Protein AF-A0A2G2UW87-F1 (afdb_monomer_lite)

Sequence (272 aa):
MMEMMPRGDLKEVPIAYVKVIAENTLITAKWLMSELCIVVFICGSPMQRLGAYMLEGLVARLTSSGRSIYNSLRCKEPTSVELFSYMPLLYEICPYFKFGYLSANGAITDAMKNENSIHIIDFQVAQCSQWITLIHALAARPGGPHESASRRLMISHQLTPEEGGLKLDGLLRMVKSLSPKIVTLVKQESNTNTVQFFPSFLETLNYYLSVFESIDVALPRNHKERINVEQHCLAREIVDILACEGAERVEHHKLLERWSHDFLWPVLNPIC

pLDDT: mean 76.66, std 14.37, range [32.66, 95.94]

Radius of gyration: 21.78 Å; chains: 1; bounding box: 64×38×56 Å

InterPro domains:
  IPR005202 Transcription factor GRAS [PF03514] (16-146)
  IPR005202 Transcription factor GRAS [PF03514] (157-263)
  IPR005202 Transcription factor GRAS [PS50985] (1-272)
  IPR005202 Transcription factor GRAS [PTHR31636] (22-146)

Secondary structure (DSSP, 8-state):
------S--TTHHHHHHHHHHHTT-HHHHHHHHHHHHHH--TTS-HHHHHHHHHHHHHHHHHTT-HHHHHHH----PPPHHHHHHHHHHHHHH-HHHHHHHHHHHHHHHHHTTT-SEEEEEETTTT-THHHHHHHHHHHTSTTTTTS-TT-EEEEEE-PPPPS-TTTHHHHHHHHHHT--S-------------SSHHHHHHHHHHHHHHHHHHHHHHS-TT-HHHHHHIIIIIIHHHHHHHH--GGG-------HHHHIIIIITTT-----

Foldseek 3Di:
DPPDDPPDDLVVLVLVLVVCVLVVPVVVNVVSLVVLVVQADLLDALSSNLSVLLSLLQVLQSVVNLPVSLVVLCPVQDDLVLLQVQVLVLLVQFVLNVVLLVVLLVVVCVLCLPPQEEEAEAQDPSYCNSVVVSVVSNQPHPCHPVNRPRRHYHYHYDHQDADDVVRLQVVLVVVLVVVDSDDRDDADAFDLQDPRQSVNLVRLSVSSSSRSNSNVVRDHSPDPSSSVSCSNPPSSLSSLSRNDDDPRRRDDGDHPVCCCVVRPVVRHDDDD

Structure (mmCIF, N/CA/C/O backbone):
data_AF-A0A2G2UW87-F1
#
_entry.id   AF-A0A2G2UW87-F1
#
loop_
_atom_site.group_PDB
_atom_site.id
_atom_site.type_symbol
_atom_site.label_atom_id
_atom_site.label_alt_id
_atom_site.label_comp_id
_atom_site.label_asym_id
_atom_site.label_entity_id
_atom_site.label_seq_id
_atom_site.pdbx_PDB_ins_code
_atom_site.Cartn_x
_atom_site.Cartn_y
_atom_site.Cartn_z
_atom_site.occupancy
_atom_site.B_iso_or_equiv
_atom_site.auth_seq_id
_atom_site.auth_comp_id
_atom_site.auth_asym_id
_atom_site.auth_atom_id
_atom_site.pdbx_PDB_model_num
ATOM 1 N N . MET A 1 1 ? 34.815 -3.691 -28.210 1.00 32.78 1 MET A N 1
ATOM 2 C CA . MET A 1 1 ? 33.915 -4.848 -28.366 1.00 32.78 1 MET A CA 1
ATOM 3 C C . MET A 1 1 ? 32.961 -4.775 -27.193 1.00 32.78 1 MET A C 1
ATOM 5 O O . MET A 1 1 ? 33.404 -4.943 -26.070 1.00 32.78 1 MET A O 1
ATOM 9 N N . MET A 1 2 ? 31.736 -4.314 -27.430 1.00 32.66 2 MET A N 1
ATOM 10 C CA . MET A 1 2 ? 30.726 -4.176 -26.382 1.00 32.66 2 MET A CA 1
ATOM 11 C C . MET A 1 2 ? 30.283 -5.600 -26.044 1.00 32.66 2 MET A C 1
ATOM 13 O O . MET A 1 2 ? 29.789 -6.287 -26.939 1.00 32.66 2 MET A O 1
ATOM 17 N N . GLU A 1 3 ? 30.568 -6.087 -24.835 1.00 37.31 3 GLU A N 1
ATOM 18 C CA . GLU A 1 3 ? 30.043 -7.377 -24.384 1.00 37.31 3 GLU A CA 1
ATOM 19 C C . GLU A 1 3 ? 28.522 -7.317 -24.512 1.00 37.31 3 GLU A C 1
ATOM 21 O O . GLU A 1 3 ? 27.854 -6.530 -23.839 1.00 37.31 3 GLU A O 1
ATOM 26 N N . MET A 1 4 ? 27.976 -8.093 -25.449 1.00 42.16 4 MET A N 1
ATOM 27 C CA . MET A 1 4 ? 26.541 -8.296 -25.523 1.00 42.16 4 MET A CA 1
ATOM 28 C C . MET A 1 4 ? 26.149 -9.002 -24.233 1.00 42.16 4 MET A C 1
ATOM 30 O O . MET A 1 4 ? 26.562 -10.142 -24.012 1.00 42.16 4 MET A O 1
ATOM 34 N N . MET A 1 5 ? 25.387 -8.319 -23.376 1.00 49.59 5 MET A N 1
ATOM 35 C CA . MET A 1 5 ? 24.794 -8.976 -22.220 1.00 49.59 5 MET A CA 1
ATOM 36 C C . MET A 1 5 ? 24.013 -10.202 -22.712 1.00 49.59 5 MET A C 1
ATOM 38 O O . MET A 1 5 ? 23.327 -10.113 -23.740 1.00 49.59 5 MET A O 1
ATOM 42 N N . PRO A 1 6 ? 24.136 -11.353 -22.032 1.00 47.44 6 PRO A N 1
ATOM 43 C CA . PRO A 1 6 ? 23.361 -12.531 -22.382 1.00 47.44 6 PRO A CA 1
ATOM 44 C C . PRO A 1 6 ? 21.874 -12.167 -22.386 1.00 47.44 6 PRO A C 1
ATOM 46 O O . PRO A 1 6 ? 21.454 -11.270 -21.656 1.00 47.44 6 PRO A O 1
ATOM 49 N N . ARG A 1 7 ? 21.072 -12.851 -23.214 1.00 52.41 7 ARG A N 1
ATOM 50 C CA . ARG A 1 7 ? 19.602 -12.808 -23.126 1.00 52.41 7 ARG A CA 1
ATOM 51 C C . ARG A 1 7 ? 19.213 -13.352 -21.745 1.00 52.41 7 ARG A C 1
ATOM 53 O O . ARG A 1 7 ? 19.023 -14.554 -21.589 1.00 52.41 7 ARG A O 1
ATOM 60 N N . GLY A 1 8 ? 19.275 -12.480 -20.747 1.00 58.28 8 GLY A N 1
ATOM 61 C CA . GLY A 1 8 ? 19.297 -12.812 -19.331 1.00 58.28 8 GLY A CA 1
ATOM 62 C C . GLY A 1 8 ? 17.909 -12.813 -18.716 1.00 58.28 8 GLY A C 1
ATOM 63 O O . GLY A 1 8 ? 16.922 -12.435 -19.350 1.00 58.28 8 GLY A O 1
ATOM 64 N N . ASP A 1 9 ? 17.859 -13.255 -17.463 1.00 67.31 9 ASP A N 1
ATOM 65 C CA . ASP A 1 9 ? 16.683 -13.163 -16.606 1.00 67.31 9 ASP A CA 1
ATOM 66 C C . ASP A 1 9 ? 16.122 -11.729 -16.646 1.00 67.31 9 ASP A C 1
ATOM 68 O O . ASP A 1 9 ? 16.863 -10.747 -16.552 1.00 67.31 9 ASP A O 1
ATOM 72 N N . LEU A 1 10 ? 14.799 -11.595 -16.767 1.00 71.50 10 LEU A N 1
ATOM 73 C CA . LEU A 1 10 ? 14.121 -10.301 -16.751 1.00 71.50 10 LEU A CA 1
ATOM 74 C C . LEU A 1 10 ? 14.358 -9.537 -15.438 1.00 71.50 10 LEU A C 1
ATOM 76 O O . LEU A 1 10 ? 14.127 -8.340 -15.401 1.00 71.50 10 LEU A O 1
ATOM 80 N N . LYS A 1 11 ? 14.844 -10.184 -14.372 1.00 74.50 11 LYS A N 1
ATOM 81 C CA . LYS A 1 11 ? 15.357 -9.502 -13.173 1.00 74.50 11 LYS A CA 1
ATOM 82 C C . LYS A 1 11 ? 16.667 -8.754 -13.422 1.00 74.50 11 LYS A C 1
ATOM 84 O O . LYS A 1 11 ? 16.866 -7.671 -12.879 1.00 74.50 11 LYS A O 1
ATOM 89 N N . GLU A 1 12 ? 17.557 -9.300 -14.242 1.00 76.88 12 GLU A N 1
ATOM 90 C CA . GLU A 1 12 ? 18.877 -8.721 -14.506 1.00 76.88 12 GLU A CA 1
ATOM 91 C C . GLU A 1 12 ? 18.808 -7.554 -15.495 1.00 76.88 12 GLU A C 1
ATOM 93 O O . GLU A 1 12 ? 19.563 -6.590 -15.359 1.00 76.88 12 GLU A O 1
ATOM 98 N N . VAL A 1 13 ? 17.869 -7.596 -16.448 1.00 73.81 13 VAL A N 1
ATOM 99 C CA . VAL A 1 13 ? 17.739 -6.575 -17.503 1.00 73.81 13 VAL A CA 1
ATOM 100 C C . VAL A 1 13 ? 17.437 -5.168 -16.940 1.00 73.81 13 VAL A C 1
ATOM 102 O O . VAL A 1 13 ? 18.183 -4.239 -17.263 1.00 73.81 13 VAL A O 1
ATOM 105 N N . PRO A 1 14 ? 16.438 -4.955 -16.056 1.00 77.56 14 PRO A N 1
ATOM 106 C CA . PRO A 1 14 ? 16.197 -3.661 -15.420 1.00 77.56 14 PRO A CA 1
ATOM 107 C C . PRO A 1 14 ? 17.373 -3.196 -14.552 1.00 77.56 14 PRO A C 1
ATOM 109 O O . PRO A 1 14 ? 17.702 -2.013 -14.554 1.00 77.56 14 PRO A O 1
ATOM 112 N N . ILE A 1 15 ? 18.055 -4.111 -13.850 1.00 82.81 15 ILE A N 1
ATOM 113 C CA . ILE A 1 15 ? 19.214 -3.779 -13.002 1.00 82.81 15 ILE A CA 1
ATOM 114 C C . ILE A 1 15 ? 20.379 -3.271 -13.855 1.00 82.81 15 ILE A C 1
ATOM 116 O O . ILE A 1 15 ? 20.968 -2.232 -13.550 1.00 82.81 15 ILE A O 1
ATOM 120 N N . ALA A 1 16 ? 20.708 -3.994 -14.925 1.00 78.94 16 ALA A N 1
ATOM 121 C CA . ALA A 1 16 ? 21.736 -3.608 -15.883 1.00 78.94 16 ALA A CA 1
ATOM 122 C C . ALA A 1 16 ? 21.456 -2.224 -16.473 1.00 78.94 16 ALA A C 1
ATOM 124 O O . ALA A 1 16 ? 22.330 -1.360 -16.511 1.00 78.94 16 ALA A O 1
ATOM 125 N N . TYR A 1 17 ? 20.210 -1.996 -16.871 1.00 79.38 17 TYR A N 1
ATOM 126 C CA . TYR A 1 17 ? 19.781 -0.739 -17.457 1.00 79.38 17 TYR A CA 1
ATOM 127 C C . TYR A 1 17 ? 19.932 0.456 -16.509 1.00 79.38 17 TYR A C 1
ATOM 129 O O . TYR A 1 17 ? 20.412 1.518 -16.905 1.00 79.38 17 TYR A O 1
ATOM 137 N N . VAL A 1 18 ? 19.611 0.285 -15.231 1.00 78.00 18 VAL A N 1
ATOM 138 C CA . VAL A 1 18 ? 19.711 1.368 -14.242 1.00 78.00 18 VAL A CA 1
ATOM 139 C C . VAL A 1 18 ? 21.156 1.691 -13.898 1.00 78.00 18 VAL A C 1
ATOM 141 O O . VAL A 1 18 ? 21.464 2.864 -13.698 1.00 78.00 18 VAL A O 1
ATOM 144 N N . LYS A 1 19 ? 22.061 0.702 -13.898 1.00 81.62 19 LYS A N 1
ATOM 145 C CA . LYS A 1 19 ? 23.506 0.973 -13.794 1.00 81.62 19 LYS A CA 1
ATOM 146 C C . LYS A 1 19 ? 23.970 1.889 -14.926 1.00 81.62 19 LYS A C 1
ATOM 148 O O . LYS A 1 19 ? 24.613 2.899 -14.671 1.00 81.62 19 LYS A O 1
ATOM 153 N N . VAL A 1 20 ? 23.539 1.604 -16.154 1.00 80.69 20 VAL A N 1
ATOM 154 C CA . VAL A 1 20 ? 23.865 2.411 -17.340 1.00 80.69 20 VAL A CA 1
ATOM 155 C C . VAL A 1 20 ? 23.304 3.838 -17.244 1.00 80.69 20 VAL A C 1
ATOM 157 O O . VAL A 1 20 ? 23.988 4.789 -17.629 1.00 80.69 20 VAL A O 1
ATOM 160 N N . ILE A 1 21 ? 22.085 4.010 -16.713 1.00 77.69 21 ILE A N 1
ATOM 161 C CA . ILE A 1 21 ? 21.511 5.341 -16.438 1.00 77.69 21 ILE A CA 1
ATOM 162 C C . ILE A 1 21 ? 22.325 6.073 -15.367 1.00 77.69 21 ILE A C 1
ATOM 164 O O . ILE A 1 21 ? 22.639 7.248 -15.545 1.00 77.69 21 ILE A O 1
ATOM 168 N N . ALA A 1 22 ? 22.687 5.395 -14.276 1.00 77.75 22 ALA A N 1
ATOM 169 C CA . ALA A 1 22 ? 23.488 5.977 -13.200 1.00 77.75 22 ALA A CA 1
ATOM 170 C C . ALA A 1 22 ? 24.889 6.405 -13.681 1.00 77.75 22 ALA A C 1
ATOM 172 O O . ALA A 1 22 ? 25.441 7.382 -13.184 1.00 77.75 22 ALA A O 1
ATOM 173 N N . GLU A 1 23 ? 25.431 5.713 -14.683 1.00 77.62 23 GLU A N 1
ATOM 174 C CA . GLU A 1 23 ? 26.699 6.024 -15.352 1.00 77.62 23 GLU A CA 1
ATOM 175 C C . GLU A 1 23 ? 26.548 7.024 -16.521 1.00 77.62 23 GLU A C 1
ATOM 177 O O . GLU A 1 23 ? 27.521 7.336 -17.204 1.00 77.62 23 GLU A O 1
ATOM 182 N N . ASN A 1 24 ? 25.338 7.545 -16.765 1.00 69.81 24 ASN A N 1
ATOM 183 C CA . ASN A 1 24 ? 25.008 8.538 -17.795 1.00 69.81 24 ASN A CA 1
ATOM 184 C C . ASN A 1 24 ? 25.377 8.137 -19.243 1.00 69.81 24 ASN A C 1
ATOM 186 O O . ASN A 1 24 ? 25.728 8.976 -20.078 1.00 69.81 24 ASN A O 1
ATOM 190 N N . THR A 1 25 ? 25.283 6.846 -19.580 1.00 78.19 25 THR A N 1
ATOM 191 C CA . THR A 1 25 ? 25.608 6.353 -20.931 1.00 78.19 25 THR A CA 1
ATOM 192 C C . THR A 1 25 ? 24.353 6.232 -21.807 1.00 78.19 25 THR A C 1
ATOM 194 O O . THR A 1 25 ? 23.719 5.181 -21.900 1.00 78.19 25 THR A O 1
ATOM 197 N N . LEU A 1 26 ? 23.997 7.317 -22.505 1.00 76.00 26 LEU A N 1
ATOM 198 C CA . LEU A 1 26 ? 22.737 7.434 -23.264 1.00 76.00 26 LEU A CA 1
ATOM 199 C C . LEU A 1 26 ? 22.545 6.400 -24.389 1.00 76.00 26 LEU A C 1
ATOM 201 O O . LEU A 1 26 ? 21.419 5.984 -24.652 1.00 76.00 26 LEU A O 1
ATOM 205 N N . ILE A 1 27 ? 23.614 6.004 -25.085 1.00 78.31 27 ILE A N 1
ATOM 206 C CA . ILE A 1 27 ? 23.524 5.088 -26.239 1.00 78.31 27 ILE A CA 1
ATOM 207 C C . ILE A 1 27 ? 23.140 3.682 -25.772 1.00 78.31 27 ILE A C 1
ATOM 209 O O . ILE A 1 27 ? 22.173 3.102 -26.268 1.00 78.31 27 ILE A O 1
ATOM 213 N N . THR A 1 28 ? 23.861 3.163 -24.779 1.00 77.88 28 THR A N 1
ATOM 214 C CA . THR A 1 28 ? 23.592 1.851 -24.181 1.00 77.88 28 THR A CA 1
ATOM 215 C C . THR A 1 28 ? 22.222 1.823 -23.511 1.00 77.88 28 THR A C 1
ATOM 217 O O . THR A 1 28 ? 21.504 0.834 -23.642 1.00 77.88 28 THR A O 1
ATOM 220 N N . ALA A 1 29 ? 21.817 2.925 -22.868 1.00 78.94 29 ALA A N 1
ATOM 221 C CA . ALA A 1 29 ? 20.485 3.051 -22.292 1.00 78.94 29 ALA A CA 1
ATOM 222 C C . ALA A 1 29 ? 19.394 2.917 -23.373 1.00 78.94 29 ALA A C 1
ATOM 224 O O . ALA A 1 29 ? 18.519 2.062 -23.268 1.00 78.94 29 ALA A O 1
ATOM 225 N N . LYS A 1 30 ? 19.475 3.683 -24.467 1.00 80.25 30 LYS A N 1
ATOM 226 C CA . LYS A 1 30 ? 18.491 3.607 -25.565 1.00 80.25 30 LYS A CA 1
ATOM 227 C C . LYS A 1 30 ? 18.393 2.217 -26.200 1.00 80.25 30 LYS A C 1
ATOM 229 O O . LYS A 1 30 ? 17.300 1.788 -26.572 1.00 80.25 30 LYS A O 1
ATOM 234 N N . TRP A 1 31 ? 19.516 1.512 -26.326 1.00 82.06 31 TRP A N 1
ATOM 235 C CA . TRP A 1 31 ? 19.512 0.135 -26.820 1.00 82.06 31 TRP A CA 1
ATOM 236 C C . TRP A 1 31 ? 18.787 -0.808 -25.847 1.00 82.06 31 TRP A C 1
ATOM 238 O O . TRP A 1 31 ? 17.835 -1.472 -26.250 1.00 82.06 31 TRP A O 1
ATOM 248 N N . LEU A 1 32 ? 19.150 -0.791 -24.560 1.00 78.62 32 LEU A N 1
ATOM 249 C CA . LEU A 1 32 ? 18.496 -1.607 -23.528 1.00 78.62 32 LEU A CA 1
ATOM 250 C C . LEU A 1 32 ? 16.993 -1.314 -23.400 1.00 78.62 32 LEU A C 1
ATOM 252 O O . LEU A 1 32 ? 16.219 -2.234 -23.156 1.00 78.62 32 LEU A O 1
ATOM 256 N N . MET A 1 33 ? 16.556 -0.069 -23.619 1.00 79.81 33 MET A N 1
ATOM 257 C CA . MET A 1 33 ? 15.126 0.263 -23.695 1.00 79.81 33 MET A CA 1
ATOM 258 C C . MET A 1 33 ? 14.419 -0.489 -24.817 1.00 79.81 33 MET A C 1
ATOM 260 O O . MET A 1 33 ? 13.319 -0.993 -24.615 1.00 79.81 33 MET A O 1
ATOM 264 N N . SER A 1 34 ? 15.041 -0.563 -25.993 1.00 81.75 34 SER A N 1
ATOM 265 C CA . SER A 1 34 ? 14.457 -1.247 -27.151 1.00 81.75 34 SER A CA 1
ATOM 266 C C . SER A 1 34 ? 14.287 -2.742 -26.873 1.00 81.75 34 SER A C 1
ATOM 268 O O . SER A 1 34 ? 13.267 -3.320 -27.242 1.00 81.75 34 SER A O 1
ATOM 270 N N . GLU A 1 35 ? 15.235 -3.338 -26.146 1.00 82.62 35 GLU A N 1
ATOM 271 C CA . GLU A 1 35 ? 15.145 -4.724 -25.679 1.00 82.62 35 GLU A CA 1
ATOM 272 C C . GLU A 1 35 ? 14.094 -4.899 -24.569 1.00 82.62 35 GLU A C 1
ATOM 274 O O . GLU A 1 35 ? 13.342 -5.870 -24.578 1.00 82.62 35 GLU A O 1
ATOM 279 N N . LEU A 1 36 ? 13.981 -3.962 -23.621 1.00 81.50 36 LEU A N 1
ATOM 280 C CA . LEU A 1 36 ? 12.991 -4.066 -22.545 1.00 81.50 36 LEU A CA 1
ATOM 281 C C . LEU A 1 36 ? 11.556 -3.919 -23.083 1.00 81.50 36 LEU A C 1
ATOM 283 O O . LEU A 1 36 ? 10.675 -4.682 -22.688 1.00 81.50 36 LEU A O 1
ATOM 287 N N . CYS A 1 37 ? 11.333 -3.014 -24.044 1.00 82.69 37 CYS A N 1
ATOM 288 C CA . CYS A 1 37 ? 10.039 -2.790 -24.701 1.00 82.69 37 CYS A CA 1
ATOM 289 C C . CYS A 1 37 ? 9.427 -4.060 -25.311 1.00 82.69 37 CYS A C 1
ATOM 291 O O . CYS A 1 37 ? 8.205 -4.160 -25.392 1.00 82.69 37 CYS A O 1
ATOM 293 N N . ILE A 1 38 ? 10.247 -5.016 -25.761 1.00 83.00 38 ILE A N 1
ATOM 294 C CA . ILE A 1 38 ? 9.760 -6.238 -26.419 1.00 83.00 38 ILE A CA 1
ATOM 295 C C . ILE A 1 38 ? 9.480 -7.391 -25.444 1.00 83.00 38 ILE A C 1
ATOM 297 O O . ILE A 1 38 ? 8.846 -8.369 -25.837 1.00 83.00 38 ILE A O 1
ATOM 301 N N . VAL A 1 39 ? 9.934 -7.302 -24.188 1.00 85.06 39 VAL A N 1
ATOM 302 C CA . VAL A 1 39 ? 9.786 -8.380 -23.187 1.00 85.06 39 VAL A CA 1
ATOM 303 C C . VAL A 1 39 ? 8.800 -8.055 -22.062 1.00 85.06 39 VAL A C 1
ATOM 305 O O . VAL A 1 39 ? 8.322 -8.976 -21.390 1.00 85.06 39 VAL A O 1
ATOM 308 N N . VAL A 1 40 ? 8.476 -6.777 -21.849 1.00 89.44 40 VAL A N 1
ATOM 309 C CA . VAL A 1 40 ? 7.491 -6.339 -20.847 1.00 89.44 40 VAL A CA 1
ATOM 310 C C . VAL A 1 40 ? 6.065 -6.450 -21.380 1.00 89.44 40 VAL A C 1
ATOM 312 O O . VAL A 1 40 ? 5.800 -6.229 -22.560 1.00 89.44 40 VAL A O 1
ATOM 315 N N . PHE A 1 41 ? 5.123 -6.815 -20.509 1.00 89.81 41 PHE A N 1
ATOM 316 C CA . PHE A 1 41 ? 3.732 -7.037 -20.900 1.00 89.81 41 PHE A CA 1
ATOM 317 C C . PHE A 1 41 ? 2.790 -6.937 -19.697 1.00 89.81 41 PHE A C 1
ATOM 319 O O . PHE A 1 41 ? 2.941 -7.680 -18.729 1.00 89.81 41 PHE A O 1
ATOM 326 N N . ILE A 1 42 ? 1.768 -6.077 -19.779 1.00 90.62 42 ILE A N 1
ATOM 327 C CA . ILE A 1 42 ? 0.810 -5.806 -18.684 1.00 90.62 42 ILE A CA 1
ATOM 328 C C . ILE A 1 42 ? -0.104 -6.992 -18.322 1.00 90.62 42 ILE A C 1
ATOM 330 O O . ILE A 1 42 ? -0.707 -7.017 -17.250 1.00 90.62 42 ILE A O 1
ATOM 334 N N . CYS A 1 43 ? -0.209 -7.997 -19.195 1.00 93.31 43 CYS A N 1
ATOM 335 C CA . CYS A 1 43 ? -0.887 -9.264 -18.891 1.00 93.31 43 CYS A CA 1
ATOM 336 C C . CYS A 1 43 ? 0.108 -10.422 -18.680 1.00 93.31 43 CYS A C 1
ATOM 338 O O . CYS A 1 43 ? -0.276 -11.591 -18.706 1.00 93.31 43 CYS A O 1
ATOM 340 N N . GLY A 1 44 ? 1.397 -10.109 -18.516 1.00 92.94 44 GLY A N 1
ATOM 341 C CA . GLY A 1 44 ? 2.474 -11.070 -18.297 1.00 92.94 44 GLY A CA 1
ATOM 342 C C . GLY A 1 44 ? 2.665 -11.450 -16.827 1.00 92.94 44 GLY A C 1
ATOM 343 O O . GLY A 1 44 ? 1.795 -11.226 -15.978 1.00 92.94 44 GLY A O 1
ATOM 344 N N . SER A 1 45 ? 3.825 -12.044 -16.536 1.00 94.94 45 SER A N 1
ATOM 345 C CA . SER A 1 45 ? 4.267 -12.348 -15.168 1.00 94.94 45 SER A CA 1
ATOM 346 C C . SER A 1 45 ? 4.432 -11.073 -14.322 1.00 94.94 45 SER A C 1
ATOM 348 O O . SER A 1 45 ? 4.595 -9.993 -14.893 1.00 94.94 45 SER A O 1
ATOM 350 N N . PRO A 1 46 ? 4.458 -11.165 -12.978 1.00 95.25 46 PRO A N 1
ATOM 351 C CA . PRO A 1 46 ? 4.679 -10.012 -12.096 1.00 95.25 46 PRO A CA 1
ATOM 352 C C . PRO A 1 46 ? 5.847 -9.115 -12.525 1.00 95.25 46 PRO A C 1
ATOM 354 O O . PRO A 1 46 ? 5.686 -7.904 -12.640 1.00 95.25 46 PRO A O 1
ATOM 357 N N . MET A 1 47 ? 6.991 -9.716 -12.872 1.00 92.88 47 MET A N 1
ATOM 358 C CA . MET A 1 47 ? 8.172 -8.993 -13.352 1.00 92.88 47 MET A CA 1
ATOM 359 C C . MET A 1 47 ? 7.939 -8.302 -14.705 1.00 92.88 47 MET A C 1
ATOM 361 O O . MET A 1 47 ? 8.401 -7.185 -14.907 1.00 92.88 47 MET A O 1
ATOM 365 N N . GLN A 1 48 ? 7.200 -8.924 -15.631 1.00 93.19 48 GLN A N 1
ATOM 366 C CA . GLN A 1 48 ? 6.865 -8.300 -16.919 1.00 93.19 48 GLN A CA 1
ATOM 367 C C . GLN A 1 48 ? 5.926 -7.107 -16.761 1.00 93.19 48 GLN A C 1
ATOM 369 O O . GLN A 1 48 ? 6.065 -6.128 -17.493 1.00 93.19 48 GLN A O 1
ATOM 374 N N . ARG A 1 49 ? 4.976 -7.187 -15.824 1.00 94.94 49 ARG A N 1
ATOM 375 C CA . ARG A 1 49 ? 4.042 -6.094 -15.532 1.00 94.94 49 ARG A CA 1
ATOM 376 C C . ARG A 1 49 ? 4.744 -4.939 -14.829 1.00 94.94 49 ARG A C 1
ATOM 378 O O . ARG A 1 49 ? 4.652 -3.807 -15.287 1.00 94.94 49 ARG A O 1
ATOM 385 N N . LEU A 1 50 ? 5.503 -5.238 -13.774 1.00 94.38 50 LEU A N 1
ATOM 386 C CA . LEU A 1 50 ? 6.314 -4.250 -13.068 1.00 94.38 50 LEU A CA 1
ATOM 387 C C . LEU A 1 50 ? 7.324 -3.587 -14.011 1.00 94.38 50 LEU A C 1
ATOM 389 O O . LEU A 1 50 ? 7.437 -2.365 -14.037 1.00 94.38 50 LEU A O 1
ATOM 393 N N . GLY A 1 51 ? 8.005 -4.386 -14.835 1.00 90.88 51 GLY A N 1
ATOM 394 C CA . GLY A 1 51 ? 8.948 -3.901 -15.835 1.00 90.88 51 GLY A CA 1
ATOM 395 C C . GLY A 1 51 ? 8.322 -2.917 -16.823 1.00 90.88 51 GLY A C 1
ATOM 396 O O . GLY A 1 51 ? 8.991 -1.960 -17.199 1.00 90.88 51 GLY A O 1
ATOM 397 N N . ALA A 1 52 ? 7.047 -3.093 -17.197 1.00 90.50 52 ALA A N 1
ATOM 398 C CA . ALA A 1 52 ? 6.341 -2.151 -18.067 1.00 90.50 52 ALA A CA 1
ATOM 399 C C . ALA A 1 52 ? 6.214 -0.762 -17.413 1.00 90.50 52 ALA A C 1
ATOM 401 O O . ALA A 1 52 ? 6.616 0.234 -18.010 1.00 90.50 52 ALA A O 1
ATOM 402 N N . TYR A 1 53 ? 5.750 -0.698 -16.161 1.00 90.69 53 TYR A N 1
ATOM 403 C CA . TYR A 1 53 ? 5.581 0.573 -15.444 1.00 90.69 53 TYR A CA 1
ATOM 404 C C . TYR A 1 53 ? 6.916 1.216 -15.043 1.00 90.69 53 TYR A C 1
ATOM 406 O O . TYR A 1 53 ? 7.080 2.432 -15.129 1.00 90.69 53 TYR A O 1
ATOM 414 N N . MET A 1 54 ? 7.909 0.414 -14.645 1.00 89.69 54 MET A N 1
ATOM 415 C CA . MET A 1 54 ? 9.247 0.935 -14.359 1.00 89.69 54 MET A CA 1
ATOM 416 C C . MET A 1 54 ? 9.910 1.488 -15.622 1.00 89.69 54 MET A C 1
ATOM 418 O O . MET A 1 54 ? 10.552 2.533 -15.555 1.00 89.69 54 MET A O 1
ATOM 422 N N . LEU A 1 55 ? 9.736 0.834 -16.777 1.00 87.31 55 LEU A N 1
ATOM 423 C CA . LEU A 1 55 ? 10.236 1.339 -18.054 1.00 87.31 55 LEU A CA 1
ATOM 424 C C . LEU A 1 55 ? 9.668 2.731 -18.355 1.00 87.31 55 LEU A C 1
ATOM 426 O O . LEU A 1 55 ? 10.447 3.613 -18.706 1.00 87.31 55 LEU A O 1
ATOM 430 N N . GLU A 1 56 ? 8.369 2.963 -18.145 1.00 84.88 56 GLU A N 1
ATOM 431 C CA . GLU A 1 56 ? 7.762 4.295 -18.299 1.00 84.88 56 GLU A CA 1
ATOM 432 C C . GLU A 1 56 ? 8.443 5.351 -17.413 1.00 84.88 56 GLU A C 1
ATOM 434 O O . GLU A 1 56 ? 8.847 6.406 -17.908 1.00 84.88 56 GLU A O 1
ATOM 439 N N . GLY A 1 57 ? 8.659 5.051 -16.127 1.00 83.31 57 GLY A N 1
ATOM 440 C CA . GLY A 1 57 ? 9.346 5.962 -15.202 1.00 83.31 57 GLY A CA 1
ATOM 441 C C . GLY A 1 57 ? 10.802 6.245 -15.594 1.00 83.31 57 GLY A C 1
ATOM 442 O O . GLY A 1 57 ? 11.295 7.367 -15.461 1.00 83.31 57 GLY A O 1
ATOM 443 N N . LEU A 1 58 ? 11.501 5.247 -16.135 1.00 84.31 58 LEU A N 1
ATOM 444 C CA . LEU A 1 58 ? 12.885 5.396 -16.586 1.00 84.31 58 LEU A CA 1
ATOM 445 C C . LEU A 1 58 ? 12.990 6.186 -17.893 1.00 84.31 58 LEU A C 1
ATOM 447 O O . LEU A 1 58 ? 13.893 7.014 -18.024 1.00 84.31 58 LEU A O 1
ATOM 451 N N . VAL A 1 59 ? 12.067 5.964 -18.838 1.00 80.88 59 VAL A N 1
ATOM 452 C CA . VAL A 1 59 ? 11.938 6.791 -20.048 1.00 80.88 59 VAL A CA 1
ATOM 453 C C . VAL A 1 59 ? 11.736 8.243 -19.631 1.00 80.88 59 VAL A C 1
ATOM 455 O O . VAL A 1 59 ? 12.483 9.109 -20.081 1.00 80.88 59 VAL A O 1
ATOM 458 N N . ALA A 1 60 ? 10.795 8.487 -18.713 1.00 79.44 60 ALA A N 1
ATOM 459 C CA . ALA A 1 60 ? 10.470 9.817 -18.213 1.00 79.44 60 ALA A CA 1
ATOM 460 C C . ALA A 1 60 ? 11.670 10.541 -17.583 1.00 79.44 60 ALA A C 1
ATOM 462 O O . ALA A 1 60 ? 11.860 11.734 -17.845 1.00 79.44 60 ALA A O 1
ATOM 463 N N . ARG A 1 61 ? 12.504 9.826 -16.810 1.00 80.00 61 ARG A N 1
ATOM 464 C CA . ARG A 1 61 ? 13.773 10.368 -16.292 1.00 80.00 61 ARG A CA 1
ATOM 465 C C . ARG A 1 61 ? 14.726 10.735 -17.432 1.00 80.00 61 ARG A C 1
ATOM 467 O O . ARG A 1 61 ? 15.255 11.844 -17.450 1.00 80.00 61 ARG A O 1
ATOM 474 N N . LEU A 1 62 ? 14.980 9.810 -18.362 1.00 77.50 62 LEU A N 1
ATOM 475 C CA . LEU A 1 62 ? 16.007 9.977 -19.401 1.00 77.50 62 LEU A CA 1
ATOM 476 C C . LEU A 1 62 ? 15.716 11.114 -20.375 1.00 77.50 62 LEU A C 1
ATOM 478 O O . LEU A 1 62 ? 16.641 11.763 -20.857 1.00 77.50 62 LEU A O 1
ATOM 482 N N . THR A 1 63 ? 14.448 11.370 -20.672 1.00 73.69 63 THR A N 1
ATOM 483 C CA . THR A 1 63 ? 14.057 12.480 -21.543 1.00 73.69 63 THR A CA 1
ATOM 484 C C . THR A 1 63 ? 14.038 13.831 -20.814 1.00 73.69 63 THR A C 1
ATOM 486 O O . THR A 1 63 ? 13.535 14.803 -21.373 1.00 73.69 63 THR A O 1
ATOM 489 N N . SER A 1 64 ? 14.575 13.906 -19.580 1.00 66.56 64 SER A N 1
ATOM 490 C CA . SER A 1 64 ? 14.547 15.078 -18.676 1.00 66.56 64 SER A CA 1
ATOM 491 C C . SER A 1 64 ? 13.164 15.713 -18.574 1.00 66.56 64 SER A C 1
ATOM 493 O O . SER A 1 64 ? 12.992 16.908 -18.347 1.00 66.56 64 SER A O 1
ATOM 495 N N . SER A 1 65 ? 12.153 14.883 -18.762 1.00 55.47 65 SER A N 1
ATOM 496 C CA . SER A 1 65 ? 10.766 15.272 -18.843 1.00 55.47 65 SER A CA 1
ATOM 497 C C . SER A 1 65 ? 10.037 14.803 -17.600 1.00 55.47 65 SER A C 1
ATOM 499 O O . SER A 1 65 ? 8.837 14.604 -17.693 1.00 55.47 65 SER A O 1
ATOM 501 N N . GLY A 1 66 ? 10.728 14.608 -16.468 1.00 52.88 66 GLY A N 1
ATOM 502 C CA . GLY A 1 66 ? 10.141 14.104 -15.222 1.00 52.88 66 GLY A CA 1
ATOM 503 C C . GLY A 1 66 ? 8.791 14.763 -14.953 1.00 52.88 66 GLY A C 1
ATOM 504 O O . GLY A 1 66 ? 7.787 14.076 -14.878 1.00 52.88 66 GLY A O 1
ATOM 505 N N . ARG A 1 67 ? 8.721 16.096 -15.060 1.00 53.12 67 ARG A N 1
ATOM 506 C CA . ARG A 1 67 ? 7.475 16.865 -14.934 1.00 53.12 67 ARG A CA 1
ATOM 507 C C . ARG A 1 67 ? 6.534 16.827 -16.145 1.00 53.12 67 ARG A C 1
ATOM 509 O O . ARG A 1 67 ? 5.325 16.780 -15.965 1.00 53.12 67 ARG A O 1
ATOM 516 N N . SER A 1 68 ? 7.045 16.867 -17.377 1.00 53.88 68 SER A N 1
ATOM 517 C CA . SER A 1 68 ? 6.209 16.893 -18.596 1.00 53.88 68 SER A CA 1
ATOM 518 C C . SER A 1 68 ? 5.580 15.528 -18.897 1.00 53.88 68 SER A C 1
ATOM 520 O O . SER A 1 68 ? 4.414 15.464 -19.258 1.00 53.88 68 SER A O 1
ATOM 522 N N . ILE A 1 69 ? 6.314 14.435 -18.670 1.00 54.41 69 ILE A N 1
ATOM 523 C CA . ILE A 1 69 ? 5.844 13.055 -18.781 1.00 54.41 69 ILE A CA 1
ATOM 524 C C . ILE A 1 69 ? 5.102 12.617 -17.520 1.00 54.41 69 ILE A C 1
ATOM 526 O O . ILE A 1 69 ? 4.106 11.950 -17.697 1.00 54.41 69 ILE A O 1
ATOM 530 N N . TYR A 1 70 ? 5.428 13.046 -16.294 1.00 50.91 70 TYR A N 1
ATOM 531 C CA . TYR A 1 70 ? 4.512 12.844 -15.152 1.00 50.91 70 TYR A CA 1
ATOM 532 C C . TYR A 1 70 ? 3.150 13.518 -15.401 1.00 50.91 70 TYR A C 1
ATOM 534 O O . TYR A 1 70 ? 2.105 12.884 -15.276 1.00 50.91 70 TYR A O 1
ATOM 542 N N . ASN A 1 71 ? 3.151 14.768 -15.887 1.00 53.88 71 ASN A N 1
ATOM 543 C CA . ASN A 1 71 ? 1.922 15.481 -16.259 1.00 53.88 71 ASN A CA 1
ATOM 544 C C . ASN A 1 71 ? 1.254 14.934 -17.539 1.00 53.88 71 ASN A C 1
ATOM 546 O O . ASN A 1 71 ? 0.052 15.120 -17.721 1.00 53.88 71 ASN A O 1
ATOM 550 N N . SER A 1 72 ? 2.003 14.287 -18.442 1.00 51.84 72 SER A N 1
ATOM 551 C CA . SER A 1 72 ? 1.482 13.672 -19.678 1.00 51.84 72 SER A CA 1
ATOM 552 C C . SER A 1 72 ? 1.079 12.205 -19.494 1.00 51.84 72 SER A C 1
ATOM 554 O O . SER A 1 72 ? 0.226 11.727 -20.236 1.00 51.84 72 SER A O 1
ATOM 556 N N . LEU A 1 73 ? 1.620 11.519 -18.483 1.00 51.38 73 LEU A N 1
ATOM 557 C CA . LEU A 1 73 ? 1.161 10.248 -17.913 1.00 51.38 73 LEU A CA 1
ATOM 558 C C . LEU A 1 73 ? -0.042 10.471 -16.992 1.00 51.38 73 LEU A C 1
ATOM 560 O O . LEU A 1 73 ? -0.410 9.591 -16.216 1.00 51.38 73 LEU A O 1
ATOM 564 N N . ARG A 1 74 ? -0.784 11.564 -17.206 1.00 48.81 74 ARG A N 1
ATOM 565 C CA . ARG A 1 74 ? -2.246 11.530 -17.139 1.00 48.81 74 ARG A CA 1
ATOM 566 C C . ARG A 1 74 ? -2.787 10.493 -18.147 1.00 48.81 74 ARG A C 1
ATOM 568 O O . ARG A 1 74 ? -3.585 10.821 -19.023 1.00 48.81 74 ARG A O 1
ATOM 575 N N . CYS A 1 75 ? -2.403 9.213 -17.995 1.00 47.34 75 CYS A N 1
ATOM 576 C CA . CYS A 1 75 ? -3.336 8.093 -17.997 1.00 47.34 75 CYS A CA 1
ATOM 577 C C . CYS A 1 75 ? -4.608 8.665 -17.404 1.00 47.34 75 CYS A C 1
ATOM 579 O O . CYS A 1 75 ? -4.539 9.036 -16.234 1.00 47.34 75 CYS A O 1
ATOM 581 N N . LYS A 1 76 ? -5.640 8.896 -18.238 1.00 54.62 76 LYS A N 1
ATOM 582 C CA . LYS A 1 76 ? -6.869 9.630 -17.883 1.00 54.62 76 LYS A CA 1
ATOM 583 C C . LYS A 1 76 ? -7.067 9.561 -16.382 1.00 54.62 76 LYS A C 1
ATOM 585 O O . LYS A 1 76 ? -7.303 8.458 -15.887 1.00 54.62 76 LYS A O 1
ATOM 590 N N . GLU A 1 77 ? -6.826 10.682 -15.692 1.00 57.97 77 GLU A N 1
ATOM 591 C CA . GLU A 1 77 ? -6.923 10.691 -14.236 1.00 57.97 77 GLU A CA 1
ATOM 592 C C . GLU A 1 77 ? -8.250 10.034 -13.894 1.00 57.97 77 GLU A C 1
ATOM 594 O O . GLU A 1 77 ? -9.276 10.474 -14.435 1.00 57.97 77 GLU A O 1
ATOM 599 N N . PRO A 1 78 ? -8.227 8.938 -13.117 1.00 60.59 78 PRO A N 1
ATOM 600 C CA . PRO A 1 78 ? -9.454 8.254 -12.804 1.00 60.59 78 PRO A CA 1
ATOM 601 C C . PRO A 1 78 ? -10.357 9.286 -12.150 1.00 60.59 78 PRO A C 1
ATOM 603 O O . PRO A 1 78 ? -9.942 10.053 -11.275 1.00 60.59 78 PRO A O 1
ATOM 606 N N . THR A 1 79 ? -11.594 9.341 -12.617 1.00 68.31 79 THR A N 1
ATOM 607 C CA . THR A 1 79 ? -12.630 10.110 -11.948 1.00 68.31 79 THR A CA 1
ATOM 608 C C . THR A 1 79 ? -12.675 9.698 -10.479 1.00 68.31 79 THR A C 1
ATOM 610 O O . THR A 1 79 ? -12.287 8.584 -10.116 1.00 68.31 79 THR A O 1
ATOM 613 N N . SER A 1 80 ? -13.178 10.575 -9.610 1.00 67.25 80 SER A N 1
ATOM 614 C CA . SER A 1 80 ? -13.349 10.232 -8.194 1.00 67.25 80 SER A CA 1
ATOM 615 C C . SER A 1 80 ? -14.070 8.888 -8.029 1.00 67.25 80 SER A C 1
ATOM 617 O O . SER A 1 80 ? -13.640 8.062 -7.235 1.00 67.25 80 SER A O 1
ATOM 619 N N . VAL A 1 81 ? -15.090 8.627 -8.854 1.00 70.25 81 VAL A N 1
ATOM 620 C CA . VAL A 1 81 ? -15.850 7.367 -8.904 1.00 70.25 81 VAL A CA 1
ATOM 621 C C . VAL A 1 81 ? -14.975 6.157 -9.251 1.00 70.25 81 VAL A C 1
ATOM 623 O O . VAL A 1 81 ? -15.077 5.125 -8.593 1.00 70.25 81 VAL A O 1
ATOM 626 N N . GLU A 1 82 ? -14.102 6.269 -10.251 1.00 71.88 82 GLU A N 1
ATOM 627 C CA . GLU A 1 82 ? -13.174 5.194 -10.623 1.00 71.88 82 GLU A CA 1
ATOM 628 C C . GLU A 1 82 ? -12.165 4.924 -9.500 1.00 71.88 82 GLU A C 1
ATOM 630 O O . GLU A 1 82 ? -11.967 3.771 -9.117 1.00 71.88 82 GLU A O 1
ATOM 635 N N . LEU A 1 83 ? -11.607 5.970 -8.886 1.00 70.06 83 LEU A N 1
ATOM 636 C CA . LEU A 1 83 ? -10.693 5.823 -7.751 1.00 70.06 83 LEU A CA 1
ATOM 637 C C . LEU A 1 83 ? -11.376 5.154 -6.544 1.00 70.06 83 LEU A C 1
ATOM 639 O O . LEU A 1 83 ? -10.786 4.275 -5.912 1.00 70.06 83 LEU A O 1
ATOM 643 N N . PHE A 1 84 ? -12.640 5.510 -6.276 1.00 72.12 84 PHE A N 1
ATOM 644 C CA . PHE A 1 84 ? -13.478 4.858 -5.263 1.00 72.12 84 PHE A CA 1
ATOM 645 C C . PHE A 1 84 ? -13.717 3.369 -5.552 1.00 72.12 84 PHE A C 1
ATOM 647 O O . PHE A 1 84 ? -13.998 2.629 -4.615 1.00 72.12 84 PHE A O 1
ATOM 654 N N . SER A 1 85 ? -13.604 2.918 -6.806 1.00 77.19 85 SER A N 1
ATOM 655 C CA . SER A 1 85 ? -13.751 1.502 -7.174 1.00 77.19 85 SER A CA 1
ATOM 656 C C . SER A 1 85 ? -12.435 0.719 -7.118 1.00 77.19 85 SER A C 1
ATOM 658 O O . SER A 1 85 ? -12.421 -0.427 -6.675 1.00 77.19 85 SER A O 1
ATOM 660 N N . TYR A 1 86 ? -11.314 1.334 -7.505 1.00 83.62 86 TYR A N 1
ATOM 661 C CA . TYR A 1 86 ? -10.026 0.639 -7.610 1.00 83.62 86 TYR A CA 1
ATOM 662 C C . TYR A 1 86 ? -9.384 0.395 -6.260 1.00 83.62 86 TYR A C 1
ATOM 664 O O . TYR A 1 86 ? -8.862 -0.686 -5.995 1.00 83.62 86 TYR A O 1
ATOM 672 N N . MET A 1 87 ? -9.427 1.393 -5.387 1.00 79.62 87 MET A N 1
ATOM 673 C CA . MET A 1 87 ? -8.702 1.268 -4.143 1.00 79.62 87 MET A CA 1
ATOM 674 C C . MET A 1 87 ? -9.282 0.185 -3.215 1.00 79.62 87 MET A C 1
ATOM 676 O O . MET A 1 87 ? -8.500 -0.653 -2.775 1.00 79.62 87 MET A O 1
ATOM 680 N N . PRO A 1 88 ? -10.610 0.060 -2.986 1.00 82.62 88 PRO A N 1
ATOM 681 C CA . PRO A 1 88 ? -11.151 -1.063 -2.215 1.00 82.62 88 PRO A CA 1
ATOM 682 C C . PRO A 1 88 ? -10.721 -2.428 -2.755 1.00 82.62 88 PRO A C 1
ATOM 684 O O . PRO A 1 88 ? -10.390 -3.312 -1.966 1.00 82.62 88 PRO A O 1
ATOM 687 N N . LEU A 1 89 ? -10.657 -2.572 -4.083 1.00 86.88 89 LEU A N 1
ATOM 688 C CA . LEU A 1 89 ? -10.165 -3.786 -4.717 1.00 86.88 89 LEU A CA 1
ATOM 689 C C . LEU A 1 89 ? -8.680 -4.017 -4.411 1.00 86.88 89 LEU A C 1
ATOM 691 O O . LEU A 1 89 ? -8.322 -5.132 -4.048 1.00 86.88 89 LEU A O 1
ATOM 695 N N . LEU A 1 90 ? -7.822 -2.988 -4.476 1.00 86.62 90 LEU A N 1
ATOM 696 C CA . LEU A 1 90 ? -6.410 -3.091 -4.078 1.00 86.62 90 LEU A CA 1
ATOM 697 C C . LEU A 1 90 ? -6.259 -3.618 -2.642 1.00 86.62 90 LEU A C 1
ATOM 699 O O . LEU A 1 90 ? -5.475 -4.537 -2.408 1.00 86.62 90 LEU A O 1
ATOM 703 N N . TYR A 1 91 ? -7.039 -3.085 -1.696 1.00 83.44 91 TYR A N 1
ATOM 704 C CA . TYR A 1 91 ? -7.050 -3.557 -0.305 1.00 83.44 91 TYR A CA 1
ATOM 705 C C . TYR A 1 91 ? -7.600 -4.979 -0.153 1.00 83.44 91 TYR A C 1
ATOM 707 O O . TYR A 1 91 ? -7.302 -5.647 0.835 1.00 83.44 91 TYR A O 1
ATOM 715 N N . GLU A 1 92 ? -8.411 -5.463 -1.089 1.00 84.81 92 GLU A N 1
ATOM 716 C CA . GLU A 1 92 ? -8.918 -6.832 -1.066 1.00 84.81 92 GLU A CA 1
ATOM 717 C C . GLU A 1 92 ? -7.897 -7.834 -1.616 1.00 84.81 92 GLU A C 1
ATOM 719 O O . GLU A 1 92 ? -7.689 -8.889 -1.011 1.00 84.81 92 GLU A O 1
ATOM 724 N N . ILE A 1 93 ? -7.242 -7.490 -2.727 1.00 89.00 93 ILE A N 1
ATOM 725 C CA . ILE A 1 93 ? -6.373 -8.401 -3.485 1.00 89.00 93 ILE A CA 1
ATOM 726 C C . ILE A 1 93 ? -4.908 -8.361 -3.046 1.00 89.00 93 ILE A C 1
ATOM 728 O O . ILE A 1 93 ? -4.143 -9.247 -3.414 1.00 89.00 93 ILE A O 1
ATOM 732 N N . CYS A 1 94 ? -4.504 -7.351 -2.272 1.00 88.19 94 CYS A N 1
ATOM 733 C CA . CYS A 1 94 ? -3.139 -7.200 -1.785 1.00 88.19 94 CYS A CA 1
ATOM 734 C C . CYS A 1 94 ? -3.095 -7.249 -0.241 1.00 88.19 94 CYS A C 1
ATOM 736 O O . CYS A 1 94 ? -3.536 -6.309 0.433 1.00 88.19 94 CYS A O 1
ATOM 738 N N . PRO A 1 95 ? -2.540 -8.326 0.354 1.00 85.25 95 PRO A N 1
ATOM 739 C CA . PRO A 1 95 ? -2.536 -8.538 1.802 1.00 85.25 95 PRO A CA 1
ATOM 740 C C . PRO A 1 95 ? -1.873 -7.421 2.613 1.00 85.25 95 PRO A C 1
ATOM 742 O O . PRO A 1 95 ? -2.321 -7.138 3.721 1.00 85.25 95 PRO A O 1
ATOM 745 N N . TYR A 1 96 ? -0.835 -6.774 2.074 1.00 81.31 96 TYR A N 1
ATOM 746 C CA . TYR A 1 96 ? -0.076 -5.730 2.773 1.00 81.31 96 TYR A CA 1
ATOM 747 C C . TYR A 1 96 ? -0.950 -4.525 3.134 1.00 81.31 96 TYR A C 1
ATOM 749 O O . TYR A 1 96 ? -0.952 -4.065 4.277 1.00 81.31 96 TYR A O 1
ATOM 757 N N . PHE A 1 97 ? -1.753 -4.059 2.176 1.00 80.19 97 PHE A N 1
ATOM 758 C CA . PHE A 1 97 ? -2.661 -2.935 2.382 1.00 80.19 97 PHE A CA 1
ATOM 759 C C . PHE A 1 97 ? -3.801 -3.323 3.335 1.00 80.19 97 PHE A C 1
ATOM 761 O O . PHE A 1 97 ? -4.117 -2.579 4.268 1.00 80.19 97 PHE A O 1
ATOM 768 N N . LYS A 1 98 ? -4.362 -4.532 3.177 1.00 83.00 98 LYS A N 1
ATOM 769 C CA . LYS A 1 98 ? -5.400 -5.073 4.072 1.00 83.00 98 LYS A CA 1
ATOM 770 C C . LYS A 1 98 ? -4.932 -5.183 5.521 1.00 83.00 98 LYS A C 1
ATOM 772 O O . LYS A 1 98 ? -5.677 -4.858 6.446 1.00 83.00 98 LYS A O 1
ATOM 777 N N . PHE A 1 99 ? -3.704 -5.657 5.715 1.00 87.50 99 PHE A N 1
ATOM 778 C CA . PHE A 1 99 ? -3.111 -5.878 7.027 1.00 87.50 99 PHE A CA 1
ATOM 779 C C . PHE A 1 99 ? -3.028 -4.584 7.838 1.00 87.50 99 PHE A C 1
ATOM 781 O O . PHE A 1 99 ? -3.365 -4.594 9.023 1.00 87.50 99 PHE A O 1
ATOM 788 N N . GLY A 1 100 ? -2.660 -3.466 7.203 1.00 85.19 100 GLY A N 1
ATOM 789 C CA . GLY A 1 100 ? -2.615 -2.159 7.858 1.00 85.19 100 GLY A CA 1
ATOM 790 C C . GLY A 1 100 ? -3.967 -1.751 8.450 1.00 85.19 100 GLY A C 1
ATOM 791 O O . GLY A 1 100 ? -4.049 -1.391 9.625 1.00 85.19 100 GLY A O 1
ATOM 792 N N . TYR A 1 101 ? -5.046 -1.892 7.675 1.00 86.12 101 TYR A N 1
ATOM 793 C CA . TYR A 1 101 ? -6.406 -1.586 8.132 1.00 86.12 101 TYR A CA 1
ATOM 794 C C . TYR A 1 101 ? -6.887 -2.520 9.239 1.00 86.12 101 TYR A C 1
ATOM 796 O O . TYR A 1 101 ? -7.429 -2.054 10.240 1.00 86.12 101 TYR A O 1
ATOM 804 N N . LEU A 1 102 ? -6.670 -3.829 9.099 1.00 87.88 102 LEU A N 1
ATOM 805 C CA . LEU A 1 102 ? -7.089 -4.793 10.118 1.00 87.88 102 LEU A CA 1
ATOM 806 C C . LEU A 1 102 ? -6.332 -4.597 11.437 1.00 87.88 102 LEU A C 1
ATOM 808 O O . LEU A 1 102 ? -6.943 -4.660 12.502 1.00 87.88 102 LEU A O 1
ATOM 812 N N . SER A 1 103 ? -5.036 -4.293 11.369 1.00 90.38 103 SER A N 1
ATOM 813 C CA . SER A 1 103 ? -4.210 -4.020 12.550 1.00 90.38 103 SER A CA 1
ATOM 814 C C . SER A 1 103 ? -4.648 -2.737 13.257 1.00 90.38 103 SER A C 1
ATOM 816 O O . SER A 1 103 ? -4.8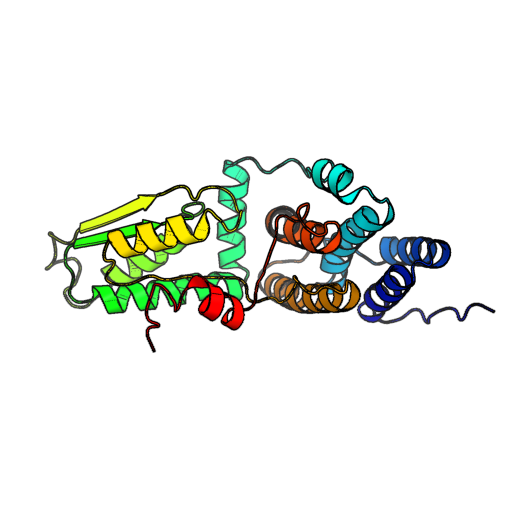69 -2.746 14.469 1.00 90.38 103 SER A O 1
ATOM 818 N N . ALA A 1 104 ? -4.866 -1.651 12.504 1.00 89.94 104 ALA A N 1
ATOM 819 C CA . ALA A 1 104 ? -5.389 -0.400 13.049 1.00 89.94 104 ALA A CA 1
ATOM 820 C C . ALA A 1 104 ? -6.770 -0.600 13.695 1.00 89.94 104 ALA A C 1
ATOM 822 O O . ALA A 1 104 ? -7.005 -0.162 14.821 1.00 89.94 104 ALA A O 1
ATOM 823 N N . ASN A 1 105 ? -7.667 -1.326 13.025 1.00 91.19 105 ASN A N 1
ATOM 824 C CA . ASN A 1 105 ? -9.001 -1.611 13.542 1.00 91.19 105 ASN A CA 1
ATOM 825 C C . ASN A 1 105 ? -8.968 -2.493 14.797 1.00 91.19 105 ASN A C 1
ATOM 827 O O . ASN A 1 105 ? -9.769 -2.274 15.707 1.00 91.19 105 ASN A O 1
ATOM 831 N N . GLY A 1 106 ? -8.037 -3.448 14.883 1.00 90.94 106 GLY A N 1
ATOM 832 C CA . GLY A 1 106 ? -7.796 -4.238 16.091 1.00 90.94 106 GLY A CA 1
ATOM 833 C C . GLY A 1 106 ? -7.389 -3.360 17.274 1.00 90.94 106 GLY A C 1
ATOM 834 O O . GLY A 1 106 ? -8.007 -3.436 18.337 1.00 90.94 106 GLY A O 1
ATOM 835 N N . ALA A 1 107 ? -6.429 -2.456 17.061 1.00 92.56 107 ALA A N 1
ATOM 836 C CA . ALA A 1 107 ? -5.970 -1.516 18.083 1.00 92.56 107 ALA A CA 1
ATOM 837 C C . ALA A 1 107 ? -7.088 -0.557 18.538 1.00 92.56 107 ALA A C 1
ATOM 839 O O . ALA A 1 107 ? -7.296 -0.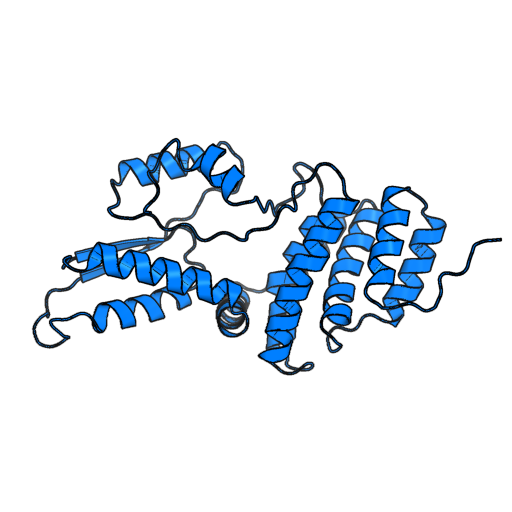364 19.737 1.00 92.56 107 ALA A O 1
ATOM 840 N N . ILE A 1 108 ? -7.864 -0.006 17.595 1.00 92.06 108 ILE A N 1
ATOM 841 C CA . ILE A 1 108 ? -9.034 0.833 17.905 1.00 92.06 108 ILE A CA 1
ATOM 842 C C . ILE A 1 108 ? -10.059 0.036 18.717 1.00 92.06 108 ILE A C 1
ATOM 844 O O . ILE A 1 108 ? -10.565 0.527 19.725 1.00 92.06 108 ILE A O 1
ATOM 848 N N . THR A 1 109 ? -10.363 -1.197 18.309 1.00 90.50 109 THR A N 1
ATOM 849 C CA . THR A 1 109 ? -11.368 -2.033 18.981 1.00 90.50 109 THR A CA 1
ATOM 850 C C . THR A 1 109 ? -10.981 -2.327 20.428 1.00 90.50 109 THR A C 1
ATOM 852 O O . THR A 1 109 ? -11.833 -2.193 21.310 1.00 90.50 109 THR A O 1
ATOM 855 N N . ASP A 1 110 ? -9.715 -2.667 20.693 1.00 90.62 110 ASP A N 1
ATOM 856 C CA . ASP A 1 110 ? -9.239 -2.908 22.060 1.00 90.62 110 ASP A CA 1
ATOM 857 C C . ASP A 1 110 ? -9.246 -1.624 22.905 1.00 90.62 110 ASP A C 1
ATOM 859 O O . ASP A 1 110 ? -9.783 -1.614 24.017 1.00 90.62 110 ASP A O 1
ATOM 863 N N . ALA A 1 111 ? -8.768 -0.500 22.359 1.00 91.81 111 ALA A N 1
ATOM 864 C CA . ALA A 1 111 ? -8.777 0.785 23.062 1.00 91.81 111 ALA A CA 1
ATOM 865 C C . ALA A 1 111 ? -10.202 1.275 23.397 1.00 91.81 111 ALA A C 1
ATOM 867 O O . ALA A 1 111 ? -10.426 1.926 24.425 1.00 91.81 111 ALA A O 1
ATOM 868 N N . MET A 1 112 ? -11.186 0.943 22.555 1.00 90.62 112 MET A N 1
ATOM 869 C CA . MET A 1 112 ? -12.588 1.342 22.713 1.00 90.62 112 MET A CA 1
ATOM 870 C C . MET A 1 112 ? -13.467 0.291 23.404 1.00 90.62 112 MET A C 1
ATOM 872 O O . MET A 1 112 ? -14.683 0.478 23.464 1.00 90.62 112 MET A O 1
ATOM 876 N N . LYS A 1 113 ? -12.914 -0.817 23.918 1.00 86.38 113 LYS A N 1
ATOM 877 C CA . LYS A 1 113 ? -13.706 -1.970 24.397 1.00 86.38 113 LYS A CA 1
ATOM 878 C C . LYS A 1 113 ? -14.774 -1.645 25.447 1.00 86.38 113 LYS A C 1
ATOM 880 O O . LYS A 1 113 ? -15.841 -2.247 25.420 1.00 86.38 113 LYS A O 1
ATOM 885 N N . ASN A 1 114 ? -14.511 -0.659 26.304 1.00 85.50 114 ASN A N 1
ATOM 886 C CA . ASN A 1 114 ? -15.411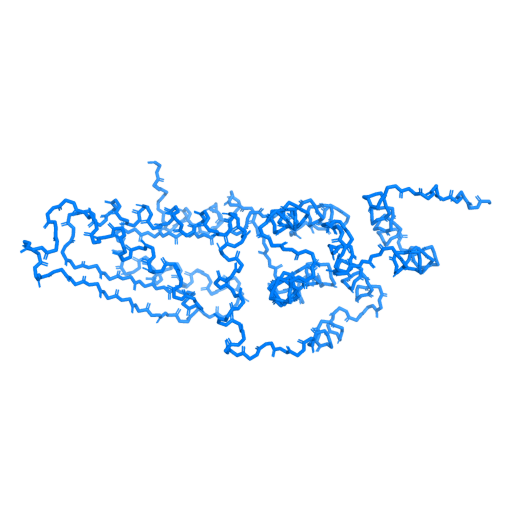 -0.231 27.382 1.00 85.50 114 ASN A CA 1
ATOM 887 C C . ASN A 1 114 ? -16.155 1.079 27.067 1.00 85.50 114 ASN A C 1
ATOM 889 O O . ASN A 1 114 ? -16.816 1.633 27.940 1.00 85.50 114 ASN A O 1
ATOM 893 N N . GLU A 1 115 ? -16.032 1.595 25.841 1.00 87.56 115 GLU A N 1
ATOM 894 C CA . GLU A 1 115 ? -16.607 2.881 25.449 1.00 87.56 115 GLU A CA 1
ATOM 895 C C . GLU A 1 115 ? -17.964 2.712 24.759 1.00 87.56 115 GLU A C 1
ATOM 897 O O . GLU A 1 115 ? -18.127 1.919 23.823 1.00 87.56 115 GLU A O 1
ATOM 902 N N . ASN A 1 116 ? -18.936 3.520 25.191 1.00 84.62 116 ASN A N 1
ATOM 903 C CA . ASN A 1 116 ? -20.290 3.547 24.628 1.00 84.62 116 ASN A CA 1
ATOM 904 C C . ASN A 1 116 ? -20.465 4.598 23.522 1.00 84.62 116 ASN A C 1
ATOM 906 O O . ASN A 1 116 ? -21.421 4.532 22.754 1.00 84.62 116 ASN A O 1
ATOM 910 N N . SER A 1 117 ? -19.557 5.567 23.424 1.00 89.12 117 SER A N 1
ATOM 911 C CA . SER A 1 117 ? -19.564 6.583 22.373 1.00 89.12 117 SER A CA 1
ATOM 912 C C . SER A 1 117 ? -18.170 6.665 21.776 1.00 89.12 117 SER A C 1
ATOM 914 O O . SER A 1 117 ? -17.219 6.989 22.479 1.00 89.12 117 SER A O 1
ATOM 916 N N . ILE A 1 118 ? -18.052 6.359 20.488 1.00 90.81 118 ILE A N 1
ATOM 917 C CA . ILE A 1 118 ? -16.787 6.338 19.757 1.00 90.81 118 ILE A CA 1
ATOM 918 C C . ILE A 1 118 ? -16.862 7.411 18.675 1.00 90.81 118 ILE A C 1
ATOM 920 O O . ILE A 1 118 ? -17.792 7.421 17.867 1.00 90.81 118 ILE A O 1
ATOM 924 N N . HIS A 1 119 ? -15.880 8.307 18.656 1.00 92.44 119 HIS A N 1
ATOM 925 C CA . HIS A 1 119 ? -15.698 9.281 17.586 1.00 92.44 119 HIS A CA 1
ATOM 926 C C . HIS A 1 119 ? -14.365 9.007 16.896 1.00 92.44 119 HIS A C 1
ATOM 928 O O . HIS A 1 119 ? -13.312 9.036 17.527 1.00 92.44 119 HIS A O 1
ATOM 934 N N . ILE A 1 120 ? -14.434 8.699 15.606 1.00 90.38 120 ILE A N 1
ATOM 935 C CA . ILE A 1 120 ? -13.286 8.471 14.738 1.00 90.38 120 ILE A CA 1
ATOM 936 C C . ILE A 1 120 ? -13.093 9.713 13.875 1.00 90.38 120 ILE A C 1
ATOM 938 O O . ILE A 1 120 ? -14.026 10.167 13.210 1.00 90.38 120 ILE A O 1
ATOM 942 N N . ILE A 1 121 ? -11.873 10.243 13.880 1.00 88.62 121 ILE A N 1
ATOM 943 C CA . ILE A 1 121 ? -11.448 11.316 12.985 1.00 88.62 121 ILE A CA 1
ATOM 944 C C . ILE A 1 121 ? -10.484 10.697 11.984 1.00 88.62 121 ILE A C 1
ATOM 946 O O . ILE A 1 121 ? -9.406 10.240 12.361 1.00 88.62 121 ILE A O 1
ATOM 950 N N . ASP A 1 122 ? -10.903 10.658 10.725 1.00 84.25 122 ASP A N 1
ATOM 951 C CA . ASP A 1 122 ? -10.138 10.061 9.640 1.00 84.25 122 ASP A CA 1
ATOM 952 C C . ASP A 1 122 ? -9.633 11.152 8.688 1.00 84.25 122 ASP A C 1
ATOM 954 O O . ASP A 1 122 ? -10.393 11.899 8.055 1.00 84.25 122 ASP A O 1
ATOM 958 N N . PHE A 1 123 ? -8.308 11.236 8.617 1.00 77.88 123 PHE A N 1
ATOM 959 C CA . PHE A 1 123 ? -7.573 12.221 7.836 1.00 77.88 123 PHE A CA 1
ATOM 960 C C . PHE A 1 123 ? -7.425 11.830 6.356 1.00 77.88 123 PHE A C 1
ATOM 962 O O . PHE A 1 123 ? -7.003 12.648 5.541 1.00 77.88 123 PHE A O 1
ATOM 969 N N . GLN A 1 124 ? -7.811 10.606 5.989 1.00 69.62 124 GLN A N 1
ATOM 970 C CA . GLN A 1 124 ? -7.774 10.070 4.631 1.00 69.62 124 GLN A CA 1
ATOM 971 C C . GLN A 1 124 ? -9.013 9.197 4.349 1.00 69.62 124 GLN A C 1
ATOM 973 O O . GLN A 1 124 ? -8.882 8.059 3.898 1.00 69.62 124 GLN A O 1
ATOM 978 N N . VAL A 1 125 ? -10.230 9.747 4.526 1.00 57.94 125 VAL A N 1
ATOM 979 C CA . VAL A 1 125 ? -11.507 9.097 4.124 1.00 57.94 125 VAL A CA 1
ATOM 980 C C . VAL A 1 125 ? -11.634 9.076 2.594 1.00 57.94 125 VAL A C 1
ATOM 982 O O . VAL A 1 125 ? -12.595 9.565 2.008 1.00 57.94 125 VAL A O 1
ATOM 985 N N . ALA A 1 126 ? -10.642 8.539 1.897 1.00 54.25 126 ALA A N 1
ATOM 986 C CA . ALA A 1 126 ? -10.780 8.216 0.491 1.00 54.25 126 ALA A CA 1
ATOM 987 C C . ALA A 1 126 ? -11.579 6.914 0.318 1.00 54.25 126 ALA A C 1
ATOM 989 O O . ALA A 1 126 ? -12.084 6.660 -0.770 1.00 54.25 126 ALA A O 1
ATOM 990 N N . GLN A 1 127 ? -11.704 6.065 1.352 1.00 59.28 127 GLN A N 1
ATOM 991 C CA . GLN A 1 127 ? -12.272 4.723 1.200 1.00 59.28 127 GLN A CA 1
ATOM 992 C C . GLN A 1 127 ? -13.026 4.240 2.441 1.00 59.28 127 GLN A C 1
ATOM 994 O O . GLN A 1 127 ? -12.468 4.059 3.517 1.00 59.28 127 GLN A O 1
ATOM 999 N N . CYS A 1 128 ? -14.314 3.944 2.273 1.00 62.91 128 CYS A N 1
ATOM 1000 C CA . CYS A 1 128 ? -15.163 3.420 3.347 1.00 62.91 128 CYS A CA 1
ATOM 1001 C C . CYS A 1 128 ? -14.855 1.953 3.726 1.00 62.91 128 CYS A C 1
ATOM 1003 O O . CYS A 1 128 ? -15.437 1.438 4.680 1.00 62.91 128 CYS A O 1
ATOM 1005 N N . SER A 1 129 ? -13.962 1.269 2.999 1.00 70.94 129 SER A N 1
ATOM 1006 C CA . SER A 1 129 ? -13.667 -0.164 3.159 1.00 70.94 129 SER A CA 1
ATOM 1007 C C . SER A 1 129 ? -13.043 -0.504 4.517 1.00 70.94 129 SER A C 1
ATOM 1009 O O . SER A 1 129 ? -13.416 -1.516 5.117 1.00 70.94 129 SER A O 1
ATOM 1011 N N . GLN A 1 130 ? -12.168 0.359 5.054 1.00 83.06 130 GLN A N 1
ATOM 1012 C CA . GLN A 1 130 ? -11.606 0.185 6.398 1.00 83.06 130 GLN A CA 1
ATOM 1013 C C . GLN A 1 130 ? -12.721 0.086 7.448 1.00 83.06 130 GLN A C 1
ATOM 1015 O O . GLN A 1 130 ? -12.728 -0.830 8.278 1.00 83.06 130 GLN A O 1
ATOM 1020 N N . TRP A 1 131 ? -13.685 1.006 7.391 1.00 86.56 131 TRP A N 1
ATOM 1021 C CA . TRP A 1 131 ? -14.693 1.184 8.434 1.00 86.56 131 TRP A CA 1
ATOM 1022 C C . TRP A 1 131 ? -15.720 0.055 8.488 1.00 86.56 131 TRP A C 1
ATOM 1024 O O . TRP A 1 131 ? -16.194 -0.259 9.576 1.00 86.56 131 TRP A O 1
ATOM 1034 N N . ILE A 1 132 ? -15.998 -0.629 7.372 1.00 84.25 132 ILE A N 1
ATOM 1035 C CA . ILE A 1 132 ? -16.881 -1.809 7.361 1.00 84.25 132 ILE A CA 1
ATOM 1036 C C . ILE A 1 132 ? -16.352 -2.900 8.299 1.00 84.25 132 ILE A C 1
ATOM 1038 O O . ILE A 1 132 ? -17.092 -3.420 9.136 1.00 84.25 132 ILE A O 1
ATOM 1042 N N . THR A 1 133 ? -15.056 -3.212 8.215 1.00 85.81 133 THR A N 1
ATOM 1043 C CA . THR A 1 133 ? -14.454 -4.243 9.077 1.00 85.81 133 THR A CA 1
ATOM 1044 C C . THR A 1 133 ? -14.423 -3.822 10.548 1.00 85.81 133 THR A C 1
ATOM 1046 O O . THR A 1 133 ? -14.649 -4.657 11.425 1.00 85.81 133 THR A O 1
ATOM 1049 N N . LEU A 1 134 ? -14.242 -2.526 10.832 1.00 88.75 134 LEU A N 1
ATOM 1050 C CA . LEU A 1 134 ? -14.320 -1.997 12.193 1.00 88.75 134 LEU A CA 1
ATOM 1051 C C . LEU A 1 134 ? -15.743 -2.065 12.758 1.00 88.75 134 LEU A C 1
ATOM 1053 O O . LEU A 1 134 ? -15.921 -2.473 13.901 1.00 88.75 134 LEU A O 1
ATOM 1057 N N . ILE A 1 135 ? -16.760 -1.694 11.977 1.00 88.19 135 ILE A N 1
ATOM 1058 C CA . ILE A 1 135 ? -18.167 -1.755 12.399 1.00 88.19 135 ILE A CA 1
ATOM 1059 C C . ILE A 1 135 ? -18.537 -3.191 12.777 1.00 88.19 135 ILE A C 1
ATOM 1061 O O . ILE A 1 135 ? -19.114 -3.410 13.842 1.00 88.19 135 ILE A O 1
ATOM 1065 N N . HIS A 1 136 ? -18.149 -4.172 11.956 1.00 86.94 136 HIS A N 1
ATOM 1066 C CA . HIS A 1 136 ? -18.347 -5.586 12.278 1.00 86.94 136 HIS A CA 1
ATOM 1067 C C . HIS A 1 136 ? -17.626 -5.990 13.574 1.00 86.94 136 HIS A C 1
ATOM 1069 O O . HIS A 1 136 ? -18.236 -6.624 14.435 1.00 86.94 136 HIS A O 1
ATOM 1075 N N . ALA A 1 137 ? -16.365 -5.583 13.757 1.00 86.31 137 ALA A N 1
ATOM 1076 C CA . ALA A 1 137 ? -15.603 -5.879 14.972 1.00 86.31 137 ALA A CA 1
ATOM 1077 C C . ALA A 1 137 ? -16.233 -5.252 16.232 1.00 86.31 137 ALA A C 1
ATOM 1079 O O . ALA A 1 137 ? -16.365 -5.915 17.260 1.00 86.31 137 ALA A O 1
ATOM 1080 N N . LEU A 1 138 ? -16.688 -3.997 16.150 1.00 86.44 138 LEU A N 1
ATOM 1081 C CA . LEU A 1 138 ? -17.345 -3.290 17.252 1.00 86.44 138 LEU A CA 1
ATOM 1082 C C . LEU A 1 138 ? -18.713 -3.894 17.601 1.00 86.44 138 LEU A C 1
ATOM 1084 O O . LEU A 1 138 ? -19.077 -3.916 18.782 1.00 86.44 138 LEU A O 1
ATOM 1088 N N . ALA A 1 139 ? -19.453 -4.379 16.598 1.00 83.31 139 ALA A N 1
ATOM 1089 C CA . ALA A 1 139 ? -20.739 -5.054 16.771 1.00 83.31 139 ALA A CA 1
ATOM 1090 C C . ALA A 1 139 ? -20.597 -6.441 17.422 1.00 83.31 139 ALA A C 1
ATOM 1092 O O . ALA A 1 139 ? -21.486 -6.862 18.160 1.00 83.31 139 ALA A O 1
ATOM 1093 N N . ALA A 1 140 ? -19.472 -7.126 17.196 1.00 82.69 140 ALA A N 1
ATOM 1094 C CA . ALA A 1 140 ? -19.179 -8.446 17.755 1.00 82.69 140 ALA A CA 1
ATOM 1095 C C . ALA A 1 140 ? -18.686 -8.426 19.219 1.00 82.69 140 ALA A C 1
ATOM 1097 O O . ALA A 1 140 ? -18.433 -9.485 19.795 1.00 82.69 140 ALA A O 1
ATOM 1098 N N . ARG A 1 141 ? -18.529 -7.248 19.842 1.00 77.38 141 ARG A N 1
ATOM 1099 C CA . ARG A 1 141 ? -18.026 -7.133 21.222 1.00 77.38 141 ARG A CA 1
ATOM 1100 C C . ARG A 1 141 ? -18.981 -7.772 22.251 1.00 77.38 141 ARG A C 1
ATOM 1102 O O . ARG A 1 141 ? -20.202 -7.699 22.077 1.00 77.38 141 ARG A O 1
ATOM 1109 N N . PRO A 1 142 ? -18.452 -8.336 23.358 1.00 70.12 142 PRO A N 1
ATOM 1110 C CA . PRO A 1 142 ? -19.269 -8.863 24.455 1.00 70.12 142 PRO A CA 1
ATOM 1111 C C . PRO A 1 142 ? -20.297 -7.826 24.951 1.00 70.12 142 PRO A C 1
ATOM 1113 O O . PRO A 1 142 ? -19.974 -6.648 25.101 1.00 70.12 142 PRO A O 1
ATOM 1116 N N . GLY A 1 143 ? -21.549 -8.249 25.167 1.00 65.12 143 GLY A N 1
ATOM 1117 C CA . GLY A 1 143 ? -22.690 -7.368 25.485 1.00 65.12 143 GLY A CA 1
ATOM 1118 C C . GLY A 1 143 ? -23.619 -7.045 24.301 1.00 65.12 143 GLY A C 1
ATOM 1119 O O . GLY A 1 143 ? -24.543 -6.255 24.458 1.00 65.12 143 GLY A O 1
ATOM 1120 N N . GLY A 1 144 ? -23.366 -7.635 23.123 1.00 53.94 144 GLY A N 1
ATOM 1121 C CA . GLY A 1 144 ? -24.311 -7.862 22.017 1.00 53.94 144 GLY A CA 1
ATOM 1122 C C . GLY A 1 144 ? -25.052 -6.652 21.404 1.00 53.94 144 GLY A C 1
ATOM 1123 O O . GLY A 1 144 ? -24.971 -5.523 21.891 1.00 53.94 144 GLY A O 1
ATOM 1124 N N . PRO A 1 145 ? -25.820 -6.871 20.318 1.00 52.53 145 PRO A N 1
ATOM 1125 C CA . PRO A 1 145 ? -26.721 -5.861 19.750 1.00 52.53 145 PRO A CA 1
ATOM 1126 C C . PRO A 1 145 ? -27.971 -5.622 20.616 1.00 52.53 145 PRO A C 1
ATOM 1128 O O . PRO A 1 145 ? -28.543 -4.538 20.588 1.00 52.53 145 PRO A O 1
ATOM 1131 N N . HIS A 1 146 ? -28.391 -6.626 21.395 1.00 48.91 146 HIS A N 1
ATOM 1132 C CA . HIS A 1 146 ? -29.674 -6.631 22.108 1.00 48.91 146 HIS A CA 1
ATOM 1133 C C . HIS A 1 146 ? -29.651 -5.962 23.497 1.00 48.91 146 HIS A C 1
ATOM 1135 O O . HIS A 1 146 ? -30.705 -5.547 23.967 1.00 48.91 146 HIS A O 1
ATOM 1141 N N . GLU A 1 147 ? -28.486 -5.785 24.131 1.00 50.47 147 GLU A N 1
ATOM 1142 C CA . GLU A 1 147 ? -28.354 -5.094 25.435 1.00 50.47 147 GLU A CA 1
ATOM 1143 C C . GLU A 1 147 ? -27.896 -3.627 25.305 1.00 50.47 147 GLU A C 1
ATOM 1145 O O . GLU A 1 147 ? -27.842 -2.892 26.288 1.00 50.47 147 GLU A O 1
ATOM 1150 N N . SER A 1 148 ? -27.583 -3.166 24.088 1.00 52.09 148 SER A N 1
ATOM 1151 C CA . SER A 1 148 ? -26.777 -1.957 23.868 1.00 52.09 148 SER A CA 1
ATOM 1152 C C . SER A 1 148 ? -27.381 -0.982 22.851 1.00 52.09 148 SER A C 1
ATOM 1154 O O . SER A 1 148 ? -26.678 -0.483 21.972 1.00 52.09 148 SER A O 1
ATOM 1156 N N . ALA A 1 149 ? -28.667 -0.648 22.983 1.00 52.31 149 ALA A N 1
ATOM 1157 C CA . ALA A 1 149 ? -29.352 0.328 22.118 1.00 52.31 149 ALA A CA 1
ATOM 1158 C C . ALA A 1 149 ? -28.777 1.770 22.176 1.00 52.31 149 ALA A C 1
ATOM 1160 O O . ALA A 1 149 ? -29.236 2.645 21.448 1.00 52.31 149 ALA A O 1
ATOM 1161 N N . SER A 1 150 ? -27.760 2.029 23.009 1.00 56.84 150 SER A N 1
ATOM 1162 C CA . SER A 1 150 ? -27.181 3.363 23.239 1.00 56.84 150 SER A CA 1
ATOM 1163 C C . SER A 1 150 ? -25.747 3.547 22.724 1.00 56.84 150 SER A C 1
ATOM 1165 O O . SER A 1 150 ? -25.133 4.573 23.027 1.00 56.84 150 SER A O 1
ATOM 1167 N N . ARG A 1 151 ? -25.176 2.595 21.969 1.00 71.12 151 ARG A N 1
ATOM 1168 C CA . ARG A 1 151 ? -23.814 2.762 21.433 1.00 71.12 151 ARG A CA 1
ATOM 1169 C C . ARG A 1 151 ? -23.808 3.681 20.212 1.00 71.12 151 ARG A C 1
ATOM 1171 O O . ARG A 1 151 ? -24.495 3.415 19.231 1.00 71.12 151 ARG A O 1
ATOM 1178 N N . ARG A 1 152 ? -23.016 4.754 20.262 1.00 79.75 152 ARG A N 1
ATOM 1179 C CA . ARG A 1 152 ? -22.882 5.732 19.170 1.00 79.75 152 ARG A CA 1
ATOM 1180 C C . ARG A 1 152 ? -21.510 5.621 18.518 1.00 79.75 152 ARG A C 1
ATOM 1182 O O . ARG A 1 152 ? -20.499 5.682 19.212 1.00 79.75 152 ARG A O 1
ATOM 1189 N N . LEU A 1 153 ? -21.489 5.498 17.195 1.00 83.25 153 LEU A N 1
ATOM 1190 C CA . LEU A 1 153 ? -20.286 5.625 16.377 1.00 83.25 153 LEU A CA 1
ATOM 1191 C C . LEU A 1 153 ? -20.454 6.841 15.466 1.00 83.25 153 LEU A C 1
ATOM 1193 O O . LEU A 1 153 ? -21.408 6.907 14.695 1.00 83.25 153 LEU A O 1
ATOM 1197 N N . MET A 1 154 ? -19.529 7.790 15.562 1.00 83.38 154 MET A N 1
ATOM 1198 C CA . MET A 1 154 ? -19.432 8.931 14.658 1.00 83.38 154 MET A CA 1
ATOM 1199 C C . MET A 1 154 ? -18.096 8.859 13.930 1.00 83.38 154 MET A C 1
ATOM 1201 O O . MET A 1 154 ? -17.061 8.684 14.567 1.00 83.38 154 MET A O 1
ATOM 1205 N N . ILE A 1 155 ? -18.117 8.997 12.607 1.00 82.44 155 ILE A N 1
ATOM 1206 C CA . ILE A 1 155 ? -16.911 9.057 11.780 1.00 82.44 155 ILE A CA 1
ATOM 1207 C C . ILE A 1 155 ? -16.932 10.404 11.068 1.00 82.44 155 ILE A C 1
ATOM 1209 O O . ILE A 1 155 ? -17.884 10.708 10.352 1.00 82.44 155 ILE A O 1
ATOM 1213 N N . SER A 1 156 ? -15.912 11.226 11.296 1.00 79.88 156 SER A N 1
ATOM 1214 C CA . SER A 1 156 ? -15.754 12.524 10.641 1.00 79.88 156 SER A CA 1
ATOM 1215 C C . SER A 1 156 ? -14.502 12.534 9.779 1.00 79.88 156 SER A C 1
ATOM 1217 O O . SER A 1 156 ? -13.431 12.139 10.241 1.00 79.88 156 SER A O 1
ATOM 1219 N N . HIS A 1 157 ? -14.635 13.039 8.556 1.00 74.12 157 HIS A N 1
ATOM 1220 C CA . HIS A 1 157 ? -13.505 13.269 7.669 1.00 74.12 157 HIS A CA 1
ATOM 1221 C C . HIS A 1 157 ? -12.863 14.631 7.932 1.00 74.12 157 HIS A C 1
ATOM 1223 O O . HIS A 1 157 ? -13.573 15.629 8.086 1.00 74.12 157 HIS A O 1
ATOM 1229 N N . GLN A 1 158 ? -11.534 14.688 7.900 1.00 67.75 158 GLN A N 1
ATOM 1230 C CA . GLN A 1 158 ? -10.798 15.943 7.917 1.00 67.75 158 GLN A CA 1
ATOM 1231 C C . GLN A 1 158 ? -9.725 15.944 6.824 1.00 67.75 158 GLN A C 1
ATOM 1233 O O . GLN A 1 158 ? -8.822 15.116 6.834 1.00 67.75 158 GLN A O 1
ATOM 1238 N N . LEU A 1 159 ? -9.825 16.871 5.867 1.00 60.38 159 LEU A N 1
ATOM 1239 C CA . LEU A 1 159 ? -8.845 17.003 4.786 1.00 60.38 159 LEU A CA 1
ATOM 1240 C C . LEU A 1 159 ? -7.478 17.399 5.356 1.00 60.38 159 LEU A C 1
ATOM 1242 O O . LEU A 1 159 ? -7.359 18.400 6.069 1.00 60.38 159 LEU A O 1
ATOM 1246 N N . THR A 1 160 ? -6.434 16.648 5.013 1.00 56.56 160 THR A N 1
ATOM 1247 C CA . THR A 1 160 ? -5.056 17.043 5.312 1.00 56.56 160 THR A CA 1
ATOM 1248 C C . THR A 1 160 ? -4.594 18.151 4.364 1.00 56.56 160 THR A C 1
ATOM 1250 O O . THR A 1 160 ? -4.790 18.033 3.153 1.00 56.56 160 THR A O 1
ATOM 1253 N N . PRO A 1 161 ? -3.927 19.207 4.857 1.00 48.06 161 PRO A N 1
ATOM 1254 C CA . PRO A 1 161 ? -3.253 20.169 3.991 1.00 48.06 161 PRO A CA 1
ATOM 1255 C C . PRO A 1 161 ? -2.084 19.496 3.240 1.00 48.06 161 PRO A C 1
ATOM 1257 O O . PRO A 1 161 ? -1.281 18.818 3.873 1.00 48.06 161 PRO A O 1
ATOM 1260 N N . GLU A 1 162 ? -1.966 19.726 1.923 1.00 50.28 162 GLU A N 1
ATOM 1261 C CA . GLU A 1 162 ? -0.975 19.095 1.012 1.00 50.28 162 GLU A CA 1
ATOM 1262 C C . GLU A 1 162 ? 0.471 19.063 1.530 1.00 50.28 162 GLU A C 1
ATOM 1264 O O . GLU A 1 162 ? 0.922 20.021 2.152 1.00 50.28 162 GLU A O 1
ATOM 1269 N N . GLU A 1 163 ? 1.212 18.003 1.217 1.00 45.66 163 GLU A N 1
ATOM 1270 C CA . GLU A 1 163 ? 2.518 17.686 1.793 1.00 45.66 163 GLU A CA 1
ATOM 1271 C C . GLU A 1 163 ? 3.581 18.790 1.642 1.00 45.66 163 GLU A C 1
ATOM 1273 O O . GLU A 1 163 ? 3.965 19.222 0.561 1.00 4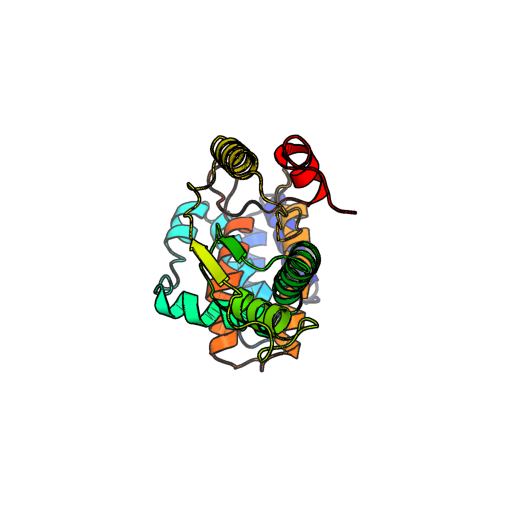5.66 163 GLU A O 1
ATOM 1278 N N . GLY A 1 164 ? 4.090 19.232 2.787 1.00 40.94 164 GLY A N 1
ATOM 1279 C CA . GLY A 1 164 ? 5.256 20.091 2.936 1.00 40.94 164 GLY A CA 1
ATOM 1280 C C . GLY A 1 164 ? 5.527 20.177 4.429 1.00 40.94 164 GLY A C 1
ATOM 1281 O O . GLY A 1 164 ? 4.602 20.472 5.180 1.00 40.94 164 GLY A O 1
ATOM 1282 N N . GLY A 1 165 ? 6.742 19.855 4.883 1.00 42.38 165 GLY A N 1
ATOM 1283 C CA . GLY A 1 165 ? 7.073 19.548 6.291 1.00 42.38 165 GLY A CA 1
ATOM 1284 C C . GLY A 1 165 ? 6.557 20.526 7.362 1.00 42.38 165 GLY A C 1
ATOM 1285 O O . GLY A 1 165 ? 6.375 20.128 8.503 1.00 42.38 165 GLY A O 1
ATOM 1286 N N . LEU A 1 166 ? 6.204 21.759 6.990 1.00 47.28 166 LEU A N 1
ATOM 1287 C CA . LEU A 1 166 ? 5.546 22.748 7.852 1.00 47.28 166 LEU A CA 1
ATOM 1288 C C . LEU A 1 166 ? 4.061 22.443 8.186 1.00 47.28 166 LEU A C 1
ATOM 1290 O O . LEU A 1 166 ? 3.501 23.076 9.081 1.00 47.28 166 LEU A O 1
ATOM 1294 N N . LYS A 1 167 ? 3.404 21.484 7.514 1.00 67.56 167 LYS A N 1
ATOM 1295 C CA . LYS A 1 167 ? 1.988 21.108 7.730 1.00 67.56 167 LYS A CA 1
ATOM 1296 C C . LYS A 1 167 ? 1.792 19.883 8.629 1.00 67.56 167 LYS A C 1
ATOM 1298 O O . LYS A 1 167 ? 0.800 19.830 9.357 1.00 67.56 167 LYS A O 1
ATOM 1303 N N . LEU A 1 168 ? 2.736 18.939 8.641 1.00 70.25 168 LEU A N 1
ATOM 1304 C CA . LEU A 1 168 ? 2.656 17.736 9.479 1.00 70.25 168 LEU A CA 1
ATOM 1305 C C . LEU A 1 168 ? 2.735 18.080 10.973 1.00 70.25 168 LEU A C 1
ATOM 1307 O O . LEU A 1 168 ? 1.916 17.607 11.754 1.00 70.25 168 LEU A O 1
ATOM 1311 N N . ASP A 1 169 ? 3.628 18.990 11.362 1.00 72.19 169 ASP A N 1
ATOM 1312 C CA . ASP A 1 169 ? 3.737 19.455 12.752 1.00 72.19 169 ASP A CA 1
ATOM 1313 C C . ASP A 1 169 ? 2.465 20.164 13.236 1.00 72.19 169 ASP A C 1
ATOM 1315 O O . ASP A 1 169 ? 2.114 20.126 14.418 1.00 72.19 169 ASP A O 1
ATOM 1319 N N . GLY A 1 170 ? 1.766 20.851 12.328 1.00 77.25 170 GLY A N 1
ATOM 1320 C CA . GLY A 1 170 ? 0.463 21.454 12.598 1.00 77.25 170 GLY A CA 1
ATOM 1321 C C . GLY A 1 170 ? -0.615 20.396 12.820 1.00 77.25 170 GLY A C 1
ATOM 1322 O O . GLY A 1 170 ? -1.349 20.467 13.806 1.00 77.25 170 GLY A O 1
ATOM 1323 N N . LEU A 1 171 ? -0.663 19.385 11.948 1.00 79.06 171 LEU A N 1
ATOM 1324 C CA . LEU A 1 171 ? -1.570 18.245 12.073 1.00 79.06 171 LEU A CA 1
ATOM 1325 C C . LEU A 1 171 ? -1.336 17.486 13.383 1.00 79.06 171 LEU A C 1
ATOM 1327 O O . LEU A 1 171 ? -2.282 17.230 14.118 1.00 79.06 171 LEU A O 1
ATOM 1331 N N . LEU A 1 172 ? -0.085 17.182 13.725 1.00 80.06 172 LEU A N 1
ATOM 1332 C CA . LEU A 1 172 ? 0.253 16.457 14.949 1.00 80.06 172 LEU A CA 1
ATOM 1333 C C . LEU A 1 172 ? -0.113 17.250 16.209 1.00 80.06 172 LEU A C 1
ATOM 1335 O O . LEU A 1 172 ? -0.645 16.681 17.163 1.00 80.06 172 LEU A O 1
ATOM 1339 N N . ARG A 1 173 ? 0.090 18.574 16.209 1.00 82.94 173 ARG A N 1
ATOM 1340 C CA . ARG A 1 173 ? -0.384 19.446 17.298 1.00 82.94 173 ARG A CA 1
ATOM 1341 C C . ARG A 1 173 ? -1.906 19.474 17.398 1.00 82.94 173 ARG A C 1
ATOM 1343 O O . ARG A 1 173 ? -2.428 19.432 18.509 1.00 82.94 173 ARG A O 1
ATOM 1350 N N . MET A 1 174 ? -2.612 19.509 16.267 1.00 84.44 174 MET A N 1
ATOM 1351 C CA . MET A 1 174 ? -4.072 19.413 16.234 1.00 84.44 174 MET A CA 1
ATOM 1352 C C . MET A 1 174 ? -4.538 18.074 16.812 1.00 84.44 174 MET A C 1
ATOM 1354 O O . MET A 1 174 ? -5.328 18.073 17.752 1.00 84.44 174 MET A O 1
ATOM 1358 N N . VAL A 1 175 ? -3.989 16.953 16.334 1.00 86.81 175 VAL A N 1
ATOM 1359 C CA . VAL A 1 175 ? -4.278 15.606 16.849 1.00 86.81 175 VAL A CA 1
ATOM 1360 C C . VAL A 1 175 ? -4.037 15.553 18.354 1.00 86.81 175 VAL A C 1
ATOM 1362 O O . VAL A 1 175 ? -4.911 15.116 19.091 1.00 86.81 175 VAL A O 1
ATOM 1365 N N . LYS A 1 176 ? -2.912 16.085 18.843 1.00 85.69 176 LYS A N 1
ATOM 1366 C CA . LYS A 1 176 ? -2.633 16.155 20.282 1.00 85.69 176 LYS A CA 1
ATOM 1367 C C . LYS A 1 176 ? -3.657 16.998 21.048 1.00 85.69 176 LYS A C 1
ATOM 1369 O O . LYS A 1 176 ? -4.074 16.598 22.129 1.00 85.69 176 LYS A O 1
ATOM 1374 N N . SER A 1 177 ? -4.087 18.137 20.499 1.00 88.94 177 SER A N 1
ATOM 1375 C CA . SER A 1 177 ? -5.076 19.019 21.141 1.00 88.94 177 SER A CA 1
ATOM 1376 C C . SER A 1 177 ? -6.452 18.369 21.305 1.00 88.94 177 SER A C 1
ATOM 1378 O O . SER A 1 177 ? -7.167 18.681 22.253 1.00 88.94 177 SER A O 1
ATOM 1380 N N . LEU A 1 178 ? -6.790 17.410 20.437 1.00 89.81 178 LEU A N 1
ATOM 1381 C CA . LEU A 1 178 ? -8.029 16.634 20.515 1.00 89.81 178 LEU A CA 1
ATOM 1382 C C . LEU A 1 178 ? -8.004 15.594 21.646 1.00 89.81 178 LEU A C 1
ATOM 1384 O O . LEU A 1 178 ? -9.038 15.001 21.939 1.00 89.81 178 LEU A O 1
ATOM 1388 N N . SER A 1 179 ? -6.845 15.378 22.284 1.00 90.38 179 SER A N 1
ATOM 1389 C CA . SER A 1 179 ? -6.638 14.390 23.353 1.00 90.38 179 SER A CA 1
ATOM 1390 C C . SER A 1 179 ? -7.215 13.001 23.017 1.00 90.38 179 SER A C 1
ATOM 1392 O O . SER A 1 179 ? -8.003 12.454 23.793 1.00 90.38 179 SER A O 1
ATOM 1394 N N . PRO A 1 180 ? -6.871 12.421 21.848 1.00 91.94 180 PRO A N 1
ATOM 1395 C CA . PRO A 1 180 ? -7.423 11.151 21.409 1.00 91.94 180 PRO A CA 1
ATOM 1396 C C . PRO A 1 180 ? -6.976 10.024 22.338 1.00 91.94 180 PRO A C 1
ATOM 1398 O O . PRO A 1 180 ? -5.831 9.974 22.784 1.00 91.94 180 PRO A O 1
ATOM 1401 N N . LYS A 1 181 ? -7.875 9.068 22.576 1.00 92.31 181 LYS A N 1
ATOM 1402 C CA . LYS A 1 181 ? -7.563 7.871 23.365 1.00 92.31 181 LYS A CA 1
ATOM 1403 C C . LYS A 1 181 ? -6.628 6.904 22.624 1.00 92.31 181 LYS A C 1
ATOM 1405 O O . LYS A 1 181 ? -5.883 6.172 23.266 1.00 92.31 181 LYS A O 1
ATOM 1410 N N . ILE A 1 182 ? -6.654 6.907 21.291 1.00 92.50 182 ILE A N 1
ATOM 1411 C CA . ILE A 1 182 ? -5.709 6.179 20.441 1.00 92.50 182 ILE A CA 1
ATOM 1412 C C . ILE A 1 182 ? -5.494 6.934 19.128 1.00 92.50 182 ILE A C 1
ATOM 1414 O O . ILE A 1 182 ? -6.426 7.537 18.597 1.00 92.50 182 ILE A O 1
ATOM 1418 N N . VAL A 1 183 ? -4.271 6.880 18.603 1.00 90.12 183 VAL A N 1
ATOM 1419 C CA . VAL A 1 183 ? -3.925 7.329 17.250 1.00 90.12 183 VAL A CA 1
ATOM 1420 C C . VAL A 1 183 ? -3.327 6.138 16.515 1.00 90.12 183 VAL A C 1
ATOM 1422 O O . VAL A 1 183 ? -2.368 5.539 16.994 1.00 90.12 183 VAL A O 1
ATOM 1425 N N . THR A 1 184 ? -3.885 5.794 15.358 1.00 88.31 184 THR A N 1
ATOM 1426 C CA . THR A 1 184 ? -3.349 4.748 14.480 1.00 88.31 184 THR A CA 1
ATOM 1427 C C . THR A 1 184 ? -2.775 5.383 13.226 1.00 88.31 184 THR A C 1
ATOM 1429 O O . THR A 1 184 ? -3.461 6.162 12.567 1.00 88.31 184 THR A O 1
ATOM 1432 N N . LEU A 1 185 ? -1.542 5.024 12.877 1.00 84.25 185 LEU A N 1
ATOM 1433 C CA . LEU A 1 185 ? -0.903 5.433 11.634 1.00 84.25 185 LEU A CA 1
ATOM 1434 C C . LEU A 1 185 ? -0.541 4.188 10.828 1.00 84.25 185 LEU A C 1
ATOM 1436 O O . LEU A 1 185 ? 0.193 3.330 11.311 1.00 84.25 185 LEU A O 1
ATOM 1440 N N . VAL A 1 186 ? -1.026 4.120 9.593 1.00 80.38 186 VAL A N 1
ATOM 1441 C CA . VAL A 1 186 ? -0.658 3.083 8.627 1.00 80.38 186 VAL A CA 1
ATOM 1442 C C . VAL A 1 186 ? 0.149 3.759 7.529 1.00 80.38 186 VAL A C 1
ATOM 1444 O O . VAL A 1 186 ? -0.327 4.711 6.914 1.00 80.38 186 VAL A O 1
ATOM 1447 N N . LYS A 1 187 ? 1.381 3.300 7.306 1.00 76.31 187 LYS A N 1
ATOM 1448 C CA . LYS A 1 187 ? 2.258 3.814 6.252 1.00 76.31 187 LYS A CA 1
ATOM 1449 C C . LYS A 1 187 ? 2.933 2.683 5.506 1.00 76.31 187 LYS A C 1
ATOM 1451 O O . LYS A 1 187 ? 3.204 1.630 6.073 1.00 76.31 187 LYS A O 1
ATOM 1456 N N . GLN A 1 188 ? 3.232 2.952 4.243 1.00 72.94 188 GLN A N 1
ATOM 1457 C CA . GLN A 1 188 ? 4.064 2.096 3.422 1.00 72.94 188 GLN A CA 1
ATOM 1458 C C . GLN A 1 188 ? 5.518 2.163 3.888 1.00 72.94 188 GLN A C 1
ATOM 1460 O O . GLN A 1 188 ? 6.114 3.238 3.986 1.00 72.94 188 GLN A O 1
ATOM 1465 N N . GLU A 1 189 ? 6.085 0.999 4.178 1.00 72.19 189 GLU A N 1
ATOM 1466 C CA . GLU A 1 189 ? 7.466 0.861 4.617 1.00 72.19 189 GLU A CA 1
ATOM 1467 C C . GLU A 1 189 ? 8.378 0.638 3.406 1.00 72.19 189 GLU A C 1
ATOM 1469 O O . GLU A 1 189 ? 8.575 -0.484 2.952 1.00 72.19 189 GLU A O 1
ATOM 1474 N N . SER A 1 190 ? 8.919 1.725 2.849 1.00 66.25 190 SER A N 1
ATOM 1475 C CA . SER A 1 190 ? 9.950 1.646 1.806 1.00 66.25 190 SER A CA 1
ATOM 1476 C C . SER A 1 190 ? 10.930 2.813 1.904 1.00 66.25 190 SER A C 1
ATOM 1478 O O . SER A 1 190 ? 10.528 3.946 2.186 1.00 66.25 190 SER A O 1
ATOM 1480 N N . ASN A 1 191 ? 12.217 2.556 1.657 1.00 64.88 191 ASN A N 1
ATOM 1481 C CA . ASN A 1 191 ? 13.280 3.565 1.710 1.00 64.88 191 ASN A CA 1
ATOM 1482 C C . ASN A 1 191 ? 13.599 4.147 0.321 1.00 64.88 191 ASN A C 1
ATOM 1484 O O . ASN A 1 191 ? 14.733 4.096 -0.143 1.00 64.88 191 ASN A O 1
ATOM 1488 N N . THR A 1 192 ? 12.608 4.724 -0.356 1.00 59.91 192 THR A N 1
ATOM 1489 C CA . THR A 1 192 ? 12.775 5.261 -1.724 1.00 59.91 192 THR A CA 1
ATOM 1490 C C . THR A 1 192 ? 13.380 6.675 -1.760 1.00 59.91 192 THR A C 1
ATOM 1492 O O . THR A 1 192 ? 13.682 7.226 -2.822 1.00 59.91 192 THR A O 1
ATOM 1495 N N . ASN A 1 193 ? 13.643 7.257 -0.586 1.00 59.72 193 ASN A N 1
ATOM 1496 C CA . ASN A 1 193 ? 14.224 8.588 -0.394 1.00 59.72 193 ASN A CA 1
ATOM 1497 C C . ASN A 1 193 ? 15.763 8.579 -0.244 1.00 59.72 193 ASN A C 1
ATOM 1499 O O . ASN A 1 193 ? 16.327 9.405 0.478 1.00 59.72 193 ASN A O 1
ATOM 1503 N N . THR A 1 194 ? 16.473 7.655 -0.899 1.00 60.31 194 THR A N 1
ATOM 1504 C CA . THR A 1 194 ? 17.947 7.673 -0.918 1.00 60.31 194 THR A CA 1
ATOM 1505 C C . THR A 1 194 ? 18.490 8.761 -1.848 1.00 60.31 194 THR A C 1
ATOM 1507 O O . THR A 1 194 ? 17.887 9.077 -2.868 1.00 60.31 194 THR A O 1
ATOM 1510 N N . VAL A 1 195 ? 19.666 9.312 -1.517 1.00 62.09 195 VAL A N 1
ATOM 1511 C CA . VAL A 1 195 ? 20.363 10.337 -2.329 1.00 62.09 195 VAL A CA 1
ATOM 1512 C C . VAL A 1 195 ? 20.845 9.772 -3.673 1.00 62.09 195 VAL A C 1
ATOM 1514 O O . VAL A 1 195 ? 21.008 10.508 -4.638 1.00 62.09 195 VAL A O 1
ATOM 1517 N N . GLN A 1 196 ? 21.075 8.459 -3.744 1.00 74.31 196 GLN A N 1
ATOM 1518 C CA . GLN A 1 196 ? 21.535 7.774 -4.949 1.00 74.31 196 GLN A CA 1
ATOM 1519 C C . GLN A 1 196 ? 20.376 7.056 -5.647 1.00 74.31 196 GLN A C 1
ATOM 1521 O O . GLN A 1 196 ? 19.572 6.384 -4.996 1.00 74.31 196 GLN A O 1
ATOM 1526 N N . PHE A 1 197 ? 20.340 7.162 -6.977 1.00 78.75 197 PHE A N 1
ATOM 1527 C CA . PHE A 1 197 ? 19.281 6.609 -7.821 1.00 78.75 197 PHE A CA 1
ATOM 1528 C C . PHE A 1 197 ? 19.250 5.072 -7.835 1.00 78.75 197 PHE A C 1
ATOM 1530 O O . PHE A 1 197 ? 18.197 4.478 -7.626 1.00 78.75 197 PHE A O 1
ATOM 1537 N N . PHE A 1 198 ? 20.399 4.414 -8.030 1.00 83.06 198 PHE A N 1
ATOM 1538 C CA . PHE A 1 198 ? 20.461 2.950 -8.158 1.00 83.06 198 PHE A CA 1
ATOM 1539 C C . PHE A 1 198 ? 19.944 2.195 -6.911 1.00 83.06 198 PHE A C 1
ATOM 1541 O O . PHE A 1 198 ? 19.134 1.283 -7.078 1.00 83.06 198 PHE A O 1
ATOM 1548 N N . PRO A 1 199 ? 20.308 2.574 -5.666 1.00 82.81 199 PRO A N 1
ATOM 1549 C CA . PRO A 1 199 ? 19.702 1.985 -4.470 1.00 82.81 199 PRO A CA 1
ATOM 1550 C C . PRO A 1 199 ? 18.183 2.189 -4.379 1.00 82.81 199 PRO A C 1
ATOM 1552 O O . PRO A 1 199 ? 17.471 1.232 -4.092 1.00 82.81 199 PRO A O 1
ATOM 1555 N N . SER A 1 200 ? 17.677 3.394 -4.679 1.00 80.25 200 SER A N 1
ATOM 1556 C CA . SER A 1 200 ? 16.228 3.668 -4.683 1.00 80.25 200 SER A CA 1
ATOM 1557 C C . SER A 1 200 ? 15.496 2.817 -5.723 1.00 80.25 200 SER A C 1
ATOM 1559 O O . SER A 1 200 ? 14.428 2.270 -5.449 1.00 80.25 200 SER A O 1
ATOM 1561 N N . PHE A 1 201 ? 16.098 2.633 -6.902 1.00 86.12 201 PHE A N 1
ATOM 1562 C CA . PHE A 1 201 ? 15.557 1.760 -7.936 1.00 86.12 201 PHE A CA 1
ATOM 1563 C C . PHE A 1 201 ? 15.451 0.306 -7.465 1.00 86.12 201 PHE A C 1
ATOM 1565 O O . PHE A 1 201 ? 14.402 -0.307 -7.645 1.00 86.12 201 PHE A O 1
ATOM 1572 N N . LEU A 1 202 ? 16.514 -0.248 -6.871 1.00 87.19 202 LEU A N 1
ATOM 1573 C CA . LEU A 1 202 ? 16.500 -1.629 -6.379 1.00 87.19 202 LEU A CA 1
ATOM 1574 C C . LEU A 1 202 ? 15.463 -1.826 -5.273 1.00 87.19 202 LEU A C 1
ATOM 1576 O O . LEU A 1 202 ? 14.743 -2.820 -5.284 1.00 87.19 202 LEU A O 1
ATOM 1580 N N . GLU A 1 203 ? 15.359 -0.868 -4.354 1.00 86.06 203 GLU A N 1
ATOM 1581 C CA . GLU A 1 203 ? 14.348 -0.884 -3.298 1.00 86.06 203 GLU A CA 1
ATOM 1582 C C . GLU A 1 203 ? 12.932 -0.869 -3.890 1.00 86.06 203 GLU A C 1
ATOM 1584 O O . GLU A 1 203 ? 12.091 -1.688 -3.528 1.00 86.06 203 GLU A O 1
ATOM 1589 N N . THR A 1 204 ? 12.695 0.004 -4.874 1.00 87.50 204 THR A N 1
ATOM 1590 C CA . THR A 1 204 ? 11.424 0.099 -5.605 1.00 87.50 204 THR A CA 1
ATOM 1591 C C . THR A 1 204 ? 11.104 -1.211 -6.327 1.00 87.50 204 THR A C 1
ATOM 1593 O O . THR A 1 204 ? 9.998 -1.729 -6.194 1.00 87.50 204 THR A O 1
ATOM 1596 N N . LEU A 1 205 ? 12.073 -1.787 -7.049 1.00 90.44 205 LEU A N 1
ATOM 1597 C CA . LEU A 1 205 ? 11.923 -3.065 -7.745 1.00 90.44 205 LEU A CA 1
ATOM 1598 C C . LEU A 1 205 ? 11.523 -4.179 -6.771 1.00 90.44 205 LEU A C 1
ATOM 1600 O O . LEU A 1 205 ? 10.555 -4.886 -7.023 1.00 90.44 205 LEU A O 1
ATOM 1604 N N . ASN A 1 206 ? 12.244 -4.325 -5.658 1.00 89.75 206 ASN A N 1
ATOM 1605 C CA . ASN A 1 206 ? 12.001 -5.390 -4.684 1.00 89.75 206 ASN A CA 1
ATOM 1606 C C . ASN A 1 206 ? 10.651 -5.228 -3.974 1.00 89.75 206 ASN A C 1
ATOM 1608 O O . ASN A 1 206 ? 9.898 -6.198 -3.837 1.00 89.75 206 ASN A O 1
ATOM 1612 N N . TYR A 1 207 ? 10.330 -3.999 -3.559 1.00 89.81 207 TYR A N 1
ATOM 1613 C CA . TYR A 1 207 ? 9.067 -3.686 -2.901 1.00 89.81 207 TYR A CA 1
ATOM 1614 C C . TYR A 1 207 ? 7.883 -3.988 -3.826 1.00 89.81 207 TYR A C 1
ATOM 1616 O O . TYR A 1 207 ? 7.018 -4.804 -3.497 1.00 89.81 207 TYR A O 1
ATOM 1624 N N . TYR A 1 208 ? 7.860 -3.385 -5.018 1.00 92.00 208 TYR A N 1
ATOM 1625 C CA . TYR A 1 208 ? 6.727 -3.547 -5.923 1.00 92.00 208 TYR A CA 1
ATOM 1626 C C . TYR A 1 208 ? 6.677 -4.933 -6.555 1.00 92.00 208 TYR A C 1
ATOM 1628 O O . TYR A 1 208 ? 5.584 -5.395 -6.861 1.00 92.00 208 TYR A O 1
ATOM 1636 N N . LEU A 1 209 ? 7.794 -5.654 -6.689 1.00 93.88 209 LEU A N 1
ATOM 1637 C CA . LEU A 1 209 ? 7.735 -7.050 -7.120 1.00 93.88 209 LEU A CA 1
ATOM 1638 C C . LEU A 1 209 ? 6.915 -7.886 -6.137 1.00 93.88 209 LEU A C 1
ATOM 1640 O O . LEU A 1 209 ? 6.019 -8.604 -6.569 1.00 93.88 209 LEU A O 1
ATOM 1644 N N . SER A 1 210 ? 7.149 -7.719 -4.834 1.00 92.44 210 SER A N 1
ATOM 1645 C CA . SER A 1 210 ? 6.387 -8.418 -3.790 1.00 92.44 210 SER A CA 1
ATOM 1646 C C . SER A 1 210 ? 4.892 -8.065 -3.848 1.00 92.44 210 SER A C 1
ATOM 1648 O O . SER A 1 210 ? 4.027 -8.936 -3.732 1.00 92.44 210 SER A O 1
ATOM 1650 N N . VAL A 1 211 ? 4.568 -6.791 -4.104 1.00 92.62 211 VAL A N 1
ATOM 1651 C CA . VAL A 1 211 ? 3.181 -6.336 -4.304 1.00 92.62 211 VAL A CA 1
ATOM 1652 C C . VAL A 1 211 ? 2.554 -7.001 -5.534 1.00 92.62 211 VAL A C 1
ATOM 1654 O O . VAL A 1 211 ? 1.478 -7.591 -5.430 1.00 92.62 211 VAL A O 1
ATOM 1657 N N . PHE A 1 212 ? 3.224 -6.969 -6.687 1.00 94.75 212 PHE A N 1
ATOM 1658 C CA . PHE A 1 212 ? 2.723 -7.551 -7.935 1.00 94.75 212 PHE A CA 1
ATOM 1659 C C . PHE A 1 212 ? 2.603 -9.079 -7.872 1.00 94.75 212 PHE A C 1
ATOM 1661 O O . PHE A 1 212 ? 1.658 -9.635 -8.432 1.00 94.75 212 PHE A O 1
ATOM 1668 N N . GLU A 1 213 ? 3.518 -9.760 -7.178 1.00 94.56 213 GLU A N 1
ATOM 1669 C CA . GLU A 1 213 ? 3.435 -11.198 -6.901 1.00 94.56 213 GLU A CA 1
ATOM 1670 C C . GLU A 1 213 ? 2.206 -11.521 -6.044 1.00 94.56 213 GLU A C 1
ATOM 1672 O O . GLU A 1 213 ? 1.473 -12.455 -6.366 1.00 94.56 213 GLU A O 1
ATOM 1677 N N . SER A 1 214 ? 1.906 -10.711 -5.021 1.00 93.56 214 SER A N 1
ATOM 1678 C CA . SER A 1 214 ? 0.703 -10.909 -4.201 1.00 93.56 214 SER A CA 1
ATOM 1679 C C . SER A 1 214 ? -0.597 -10.735 -5.002 1.00 93.56 214 SER A C 1
ATOM 1681 O O . SER A 1 214 ? -1.523 -11.535 -4.865 1.00 93.56 214 SER A O 1
ATOM 1683 N N . ILE A 1 215 ? -0.633 -9.758 -5.913 1.00 94.69 215 ILE A N 1
ATOM 1684 C CA . ILE A 1 215 ? -1.773 -9.509 -6.806 1.00 94.69 215 ILE A CA 1
ATOM 1685 C C . ILE A 1 215 ? -1.950 -10.653 -7.821 1.00 94.69 215 ILE A C 1
ATOM 1687 O O . ILE A 1 215 ? -3.082 -11.019 -8.138 1.00 94.69 215 ILE A O 1
ATOM 1691 N N . ASP A 1 216 ? -0.853 -11.234 -8.327 1.00 95.31 216 ASP A N 1
ATOM 1692 C CA . ASP A 1 216 ? -0.880 -12.339 -9.305 1.00 95.31 216 ASP A CA 1
ATOM 1693 C C . ASP A 1 216 ? -1.496 -13.621 -8.737 1.00 95.31 216 ASP A C 1
ATOM 1695 O O . ASP A 1 216 ? -2.074 -14.408 -9.485 1.00 95.31 216 ASP A O 1
ATOM 1699 N N . VAL A 1 217 ? -1.404 -13.817 -7.419 1.00 94.31 217 VAL A N 1
ATOM 1700 C CA . VAL A 1 217 ? -2.068 -14.925 -6.720 1.00 94.31 217 VAL A CA 1
ATOM 1701 C C . VAL A 1 217 ? -3.569 -14.659 -6.550 1.00 94.31 217 VAL A C 1
ATOM 1703 O O . VAL A 1 217 ? -4.360 -15.600 -6.567 1.00 94.31 217 VAL A O 1
ATOM 1706 N N . ALA A 1 218 ? -3.972 -13.395 -6.396 1.00 93.56 218 ALA A N 1
ATOM 1707 C CA . ALA A 1 218 ? -5.349 -13.019 -6.083 1.00 93.56 218 ALA A CA 1
ATOM 1708 C C . ALA A 1 218 ? -6.271 -12.940 -7.312 1.00 93.56 218 ALA A C 1
ATOM 1710 O O . ALA A 1 218 ? -7.441 -13.311 -7.216 1.00 93.56 218 ALA A O 1
ATOM 1711 N N . LEU A 1 219 ? -5.778 -12.459 -8.461 1.00 94.75 219 LEU A N 1
ATOM 1712 C CA . LEU A 1 219 ? -6.595 -12.249 -9.664 1.00 94.75 219 LEU A CA 1
ATOM 1713 C C . LEU A 1 219 ? -5.902 -12.697 -10.963 1.00 94.75 219 LEU A C 1
ATOM 1715 O O . LEU A 1 219 ? -4.689 -12.551 -11.107 1.00 94.75 219 LEU A O 1
ATOM 1719 N N . PRO A 1 220 ? -6.668 -13.144 -11.983 1.00 95.94 220 PRO A N 1
ATOM 1720 C CA . PRO A 1 220 ? -6.112 -13.540 -13.273 1.00 95.94 220 PRO A CA 1
ATOM 1721 C C . PRO A 1 220 ? -5.308 -12.453 -14.004 1.00 95.94 220 PRO A C 1
ATOM 1723 O O . PRO A 1 220 ? -5.600 -11.249 -13.976 1.00 95.94 220 PRO A O 1
ATOM 1726 N N . ARG A 1 221 ? -4.340 -12.912 -14.803 1.00 94.75 221 ARG A N 1
ATOM 1727 C CA . ARG A 1 221 ? -3.427 -12.070 -15.594 1.00 94.75 221 ARG A CA 1
ATOM 1728 C C . ARG A 1 221 ? -4.058 -11.274 -16.742 1.00 94.75 221 ARG A C 1
ATOM 1730 O O . ARG A 1 221 ? -3.416 -10.381 -17.281 1.00 94.75 221 ARG A O 1
ATOM 1737 N N . ASN A 1 222 ? -5.326 -11.485 -17.056 1.00 93.81 222 ASN A N 1
ATOM 1738 C CA . ASN A 1 222 ? -6.092 -10.675 -18.008 1.00 93.81 222 ASN A CA 1
ATOM 1739 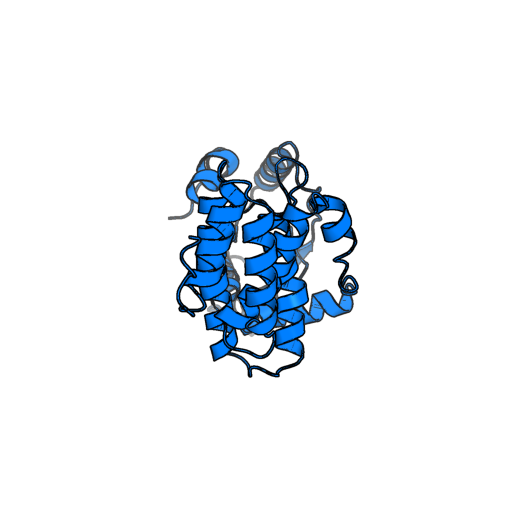C C . ASN A 1 222 ? -7.297 -9.962 -17.359 1.00 93.81 222 ASN A C 1
ATOM 1741 O O . ASN A 1 222 ? -8.126 -9.396 -18.071 1.00 93.81 222 ASN A O 1
ATOM 1745 N N . HIS A 1 223 ? -7.417 -9.992 -16.024 1.00 94.94 223 HIS A N 1
ATOM 1746 C CA . HIS A 1 223 ? -8.518 -9.354 -15.306 1.00 94.94 223 HIS A CA 1
ATOM 1747 C C . HIS A 1 223 ? -8.456 -7.826 -15.443 1.00 94.94 223 HIS A C 1
ATOM 1749 O O . HIS A 1 223 ? -7.487 -7.199 -15.014 1.00 94.94 223 HIS A O 1
ATOM 1755 N N . LYS A 1 224 ? -9.504 -7.218 -16.013 1.00 92.69 224 LYS A N 1
ATOM 1756 C CA . LYS A 1 224 ? -9.531 -5.782 -16.342 1.00 92.69 224 LYS A CA 1
ATOM 1757 C C . LYS A 1 224 ? -9.360 -4.886 -15.120 1.00 92.69 224 LYS A C 1
ATOM 1759 O O . LYS A 1 224 ? -8.542 -3.977 -15.150 1.00 92.69 224 LYS A O 1
ATOM 1764 N N . GLU A 1 225 ? -10.077 -5.165 -14.034 1.00 90.44 225 GLU A N 1
ATOM 1765 C CA . GLU A 1 225 ? -9.977 -4.322 -12.836 1.00 90.44 225 GLU A CA 1
ATOM 1766 C C . GLU A 1 225 ? -8.612 -4.438 -12.164 1.00 90.44 225 GLU A C 1
ATOM 1768 O O . GLU A 1 225 ? -8.133 -3.467 -11.596 1.00 90.44 225 GLU A O 1
ATOM 1773 N N . ARG A 1 226 ? -7.933 -5.587 -12.295 1.00 94.19 226 ARG A N 1
ATOM 1774 C CA . ARG A 1 226 ? -6.575 -5.735 -11.767 1.00 94.19 226 ARG A CA 1
ATOM 1775 C C . ARG A 1 226 ? -5.603 -4.847 -12.532 1.00 94.19 226 ARG A C 1
ATOM 1777 O O . ARG A 1 226 ? -4.774 -4.194 -11.914 1.00 94.19 226 ARG A O 1
ATOM 1784 N N . ILE A 1 227 ? -5.728 -4.807 -13.860 1.00 92.12 227 ILE A N 1
ATOM 1785 C CA . ILE A 1 227 ? -4.933 -3.913 -14.712 1.00 92.12 227 ILE A CA 1
ATOM 1786 C C . ILE A 1 227 ? -5.204 -2.452 -14.331 1.00 92.12 227 ILE A C 1
ATOM 1788 O O . ILE A 1 227 ? -4.255 -1.701 -14.141 1.00 92.12 227 ILE A O 1
ATOM 1792 N N . ASN A 1 228 ? -6.472 -2.070 -14.142 1.00 89.00 228 ASN A N 1
ATOM 1793 C CA . ASN A 1 228 ? -6.828 -0.712 -13.723 1.00 89.00 228 ASN A CA 1
ATOM 1794 C C . ASN A 1 228 ? -6.253 -0.363 -12.343 1.00 89.00 228 ASN A C 1
ATOM 1796 O O . ASN A 1 228 ? -5.716 0.725 -12.174 1.00 89.00 228 ASN A O 1
ATOM 1800 N N . VAL A 1 229 ? -6.317 -1.279 -11.373 1.00 89.31 229 VAL A N 1
ATOM 1801 C CA . VAL A 1 229 ? -5.701 -1.098 -10.050 1.00 89.31 229 VAL A CA 1
ATOM 1802 C C . VAL A 1 229 ? -4.190 -0.916 -10.170 1.00 89.31 229 VAL A C 1
ATOM 1804 O O . VAL A 1 229 ? -3.649 0.053 -9.647 1.00 89.31 229 VAL A O 1
ATOM 1807 N N . GLU A 1 230 ? -3.498 -1.803 -10.887 1.00 92.69 230 GLU A N 1
ATOM 1808 C CA . GLU A 1 230 ? -2.050 -1.685 -11.086 1.00 92.69 230 GLU A CA 1
ATOM 1809 C C . GLU A 1 230 ? -1.688 -0.353 -11.763 1.00 92.69 230 GLU A C 1
ATOM 1811 O O . GLU A 1 230 ? -0.784 0.339 -11.305 1.00 92.69 230 GLU A O 1
ATOM 1816 N N . GLN A 1 231 ? -2.421 0.047 -12.802 1.00 87.50 231 GLN A N 1
ATOM 1817 C CA . GLN A 1 231 ? -2.154 1.266 -13.563 1.00 87.50 231 GLN A CA 1
ATOM 1818 C C . GLN A 1 231 ? -2.468 2.549 -12.779 1.00 87.50 231 GLN A C 1
ATOM 1820 O O . GLN A 1 231 ? -1.713 3.517 -12.842 1.00 87.50 231 GLN A O 1
ATOM 1825 N N . HIS A 1 232 ? -3.589 2.594 -12.064 1.00 82.69 232 HIS A N 1
ATOM 1826 C CA . HIS A 1 232 ? -4.076 3.830 -11.452 1.00 82.69 232 HIS A CA 1
ATOM 1827 C C . HIS A 1 232 ? -3.666 3.996 -9.991 1.00 82.69 232 HIS A C 1
ATOM 1829 O O . HIS A 1 232 ? -3.569 5.133 -9.532 1.00 82.69 232 HIS A O 1
ATOM 1835 N N . CYS A 1 233 ? -3.418 2.900 -9.274 1.00 81.81 233 CYS A N 1
ATOM 1836 C CA . CYS A 1 233 ? -2.992 2.946 -7.878 1.00 81.81 233 CYS A CA 1
ATOM 1837 C C . CYS A 1 233 ? -1.473 2.796 -7.737 1.00 81.81 233 CYS A C 1
ATOM 1839 O O . CYS A 1 233 ? -0.888 3.504 -6.935 1.00 81.81 233 CYS A O 1
ATOM 1841 N N . LEU A 1 234 ? -0.826 1.912 -8.509 1.00 87.75 234 LEU A N 1
ATOM 1842 C CA . LEU A 1 234 ? 0.589 1.565 -8.284 1.00 87.75 234 LEU A CA 1
ATOM 1843 C C . LEU A 1 234 ? 1.540 2.214 -9.294 1.00 87.75 234 LEU A C 1
ATOM 1845 O O . LEU A 1 234 ? 2.604 2.705 -8.923 1.00 87.75 234 LEU A O 1
ATOM 1849 N N . ALA A 1 235 ? 1.183 2.229 -10.581 1.00 86.06 235 ALA A N 1
ATOM 1850 C CA . ALA A 1 235 ? 2.088 2.696 -11.629 1.00 86.06 235 ALA A CA 1
ATOM 1851 C C . ALA A 1 235 ? 2.445 4.175 -11.468 1.00 86.06 235 ALA A C 1
ATOM 1853 O O . ALA A 1 235 ? 3.594 4.545 -11.683 1.00 86.06 235 ALA A O 1
ATOM 1854 N N . ARG A 1 236 ? 1.493 5.009 -11.033 1.00 77.50 236 ARG A N 1
ATOM 1855 C CA . ARG A 1 236 ? 1.745 6.428 -10.760 1.00 77.50 236 ARG A CA 1
ATOM 1856 C C . ARG A 1 236 ? 2.816 6.618 -9.685 1.00 77.50 236 ARG A C 1
ATOM 1858 O O . ARG A 1 236 ? 3.709 7.436 -9.881 1.00 77.50 236 ARG A O 1
ATOM 1865 N N . GLU A 1 237 ? 2.752 5.853 -8.598 1.00 80.12 237 GLU A N 1
ATOM 1866 C CA . GLU A 1 237 ? 3.750 5.915 -7.526 1.00 80.12 237 GLU A CA 1
ATOM 1867 C C . GLU A 1 237 ? 5.118 5.428 -8.019 1.00 80.12 237 GLU A C 1
ATOM 1869 O O . GLU A 1 237 ? 6.127 6.100 -7.818 1.00 80.12 237 GLU A O 1
ATOM 1874 N N . ILE A 1 238 ? 5.159 4.297 -8.736 1.00 87.31 238 ILE A N 1
ATOM 1875 C CA . ILE A 1 238 ? 6.393 3.756 -9.333 1.00 87.31 238 ILE A CA 1
ATOM 1876 C C . ILE A 1 238 ? 7.037 4.786 -10.267 1.00 87.31 238 ILE A C 1
ATOM 1878 O O . ILE A 1 238 ? 8.238 5.044 -10.182 1.00 87.31 238 ILE A O 1
ATOM 1882 N N . VAL A 1 239 ? 6.246 5.380 -11.160 1.00 83.38 239 VAL A N 1
ATOM 1883 C CA . VAL A 1 239 ? 6.717 6.381 -12.116 1.00 83.38 239 VAL A CA 1
ATOM 1884 C C . VAL A 1 239 ? 7.213 7.623 -11.396 1.00 83.38 239 VAL A C 1
ATOM 1886 O O . VAL A 1 239 ? 8.257 8.119 -11.791 1.00 83.38 239 VAL A O 1
ATOM 1889 N N . ASP A 1 240 ? 6.533 8.116 -10.361 1.00 79.31 240 ASP A N 1
ATOM 1890 C CA . ASP A 1 240 ? 6.979 9.296 -9.610 1.00 79.31 240 ASP A CA 1
ATOM 1891 C C . ASP A 1 240 ? 8.303 9.048 -8.877 1.00 79.31 240 ASP A C 1
ATOM 1893 O O . ASP A 1 240 ? 9.249 9.824 -9.012 1.00 79.31 240 ASP A O 1
ATOM 1897 N N . ILE A 1 241 ? 8.402 7.915 -8.167 1.00 80.44 241 ILE A N 1
ATOM 1898 C CA . ILE A 1 241 ? 9.607 7.503 -7.430 1.00 80.44 241 ILE A CA 1
ATOM 1899 C C . ILE A 1 241 ? 10.803 7.393 -8.368 1.00 80.44 241 ILE A C 1
ATOM 1901 O O . ILE A 1 241 ? 11.920 7.778 -8.008 1.00 80.44 241 ILE A O 1
ATOM 1905 N N . LEU A 1 242 ? 10.574 6.844 -9.562 1.00 83.06 242 LEU A N 1
ATOM 1906 C CA . LEU A 1 242 ? 11.587 6.815 -10.587 1.00 83.06 242 LEU A CA 1
ATOM 1907 C C . LEU A 1 242 ? 11.715 8.223 -11.163 1.00 83.06 242 LEU A C 1
ATOM 1909 O O . LEU A 1 242 ? 12.641 8.904 -10.779 1.00 83.06 242 LEU A O 1
ATOM 1913 N N . ALA A 1 243 ? 10.861 8.703 -12.046 1.00 79.62 243 ALA A N 1
ATOM 1914 C CA . ALA A 1 243 ? 11.064 9.907 -12.852 1.00 79.62 243 ALA A CA 1
ATOM 1915 C C . ALA A 1 243 ? 11.445 11.205 -12.105 1.00 79.62 243 ALA A C 1
ATOM 1917 O O . ALA A 1 243 ? 12.172 12.016 -12.686 1.00 79.62 243 ALA A O 1
ATOM 1918 N N . CYS A 1 244 ? 10.971 11.421 -10.874 1.00 72.81 244 CYS A N 1
ATOM 1919 C CA . CYS A 1 244 ? 11.058 12.708 -10.180 1.00 72.81 244 CYS A CA 1
ATOM 1920 C C . CYS A 1 244 ? 12.131 12.724 -9.071 1.00 72.81 244 CYS A C 1
ATOM 1922 O O . CYS A 1 244 ? 12.378 11.732 -8.386 1.00 72.81 244 CYS A O 1
ATOM 1924 N N . GLU A 1 245 ? 12.761 13.884 -8.846 1.00 68.50 245 GLU A N 1
ATOM 1925 C CA . GLU A 1 245 ? 13.769 14.091 -7.793 1.00 68.50 245 GLU A CA 1
ATOM 1926 C C . GLU A 1 245 ? 13.498 15.373 -6.992 1.00 68.50 245 GLU A C 1
ATOM 1928 O O . GLU A 1 245 ? 12.814 16.293 -7.443 1.00 68.50 245 GLU A O 1
ATOM 1933 N N . GLY A 1 246 ? 14.050 15.449 -5.775 1.00 65.94 246 GLY A N 1
ATOM 1934 C CA . GLY A 1 246 ? 13.951 16.645 -4.933 1.00 65.94 246 GLY A CA 1
ATOM 1935 C C . GLY A 1 246 ? 12.504 17.058 -4.645 1.00 65.94 246 GLY A C 1
ATOM 1936 O O . GLY A 1 246 ? 11.697 16.223 -4.252 1.00 65.94 246 GLY A O 1
ATOM 1937 N N . ALA A 1 247 ? 12.207 18.347 -4.828 1.00 59.44 247 ALA A N 1
ATOM 1938 C CA . ALA A 1 247 ? 10.888 18.943 -4.598 1.00 59.44 247 ALA A CA 1
ATOM 1939 C C . ALA A 1 247 ? 9.870 18.677 -5.726 1.00 59.44 247 ALA A C 1
ATOM 1941 O O . ALA A 1 247 ? 8.730 19.125 -5.628 1.00 59.44 247 ALA A O 1
ATOM 1942 N N . GLU A 1 248 ? 10.281 18.018 -6.814 1.00 59.16 248 GLU A N 1
ATOM 1943 C CA . GLU A 1 248 ? 9.372 17.638 -7.903 1.00 59.16 248 GLU A CA 1
ATOM 1944 C C . GLU A 1 248 ? 8.722 16.274 -7.682 1.00 59.16 248 GLU A C 1
ATOM 1946 O O . GLU A 1 248 ? 7.703 15.987 -8.301 1.00 59.16 248 GLU A O 1
ATOM 1951 N N . ARG A 1 249 ? 9.304 15.451 -6.806 1.00 64.38 249 ARG A N 1
ATOM 1952 C CA . ARG A 1 249 ? 8.730 14.174 -6.387 1.00 64.38 249 ARG A CA 1
ATOM 1953 C C . ARG A 1 249 ? 7.610 14.431 -5.385 1.00 64.38 249 ARG A C 1
ATOM 1955 O O . ARG A 1 249 ? 7.782 15.231 -4.469 1.00 64.38 249 ARG A O 1
ATOM 1962 N N . VAL A 1 250 ? 6.482 13.761 -5.580 1.00 61.47 250 VAL A N 1
ATOM 1963 C CA . VAL A 1 250 ? 5.310 13.851 -4.701 1.00 61.47 250 VAL A CA 1
ATOM 1964 C C . VAL A 1 250 ? 5.324 12.694 -3.706 1.00 61.47 250 VAL A C 1
ATOM 1966 O O . VAL A 1 250 ? 5.078 12.896 -2.522 1.00 61.47 250 VAL A O 1
ATOM 1969 N N . GLU A 1 251 ? 5.701 11.499 -4.154 1.00 62.34 251 GLU A N 1
ATOM 1970 C CA . GLU A 1 251 ? 5.706 10.292 -3.340 1.00 62.34 251 GLU A CA 1
ATOM 1971 C C . GLU A 1 251 ? 7.003 10.166 -2.536 1.00 62.34 251 GLU A C 1
ATOM 1973 O O . GLU A 1 251 ? 8.085 9.839 -3.040 1.00 62.34 251 GLU A O 1
ATOM 1978 N N . HIS A 1 252 ? 6.891 10.405 -1.230 1.00 59.53 252 HIS A N 1
ATOM 1979 C CA . HIS A 1 252 ? 8.003 10.331 -0.290 1.00 59.53 252 HIS A CA 1
ATOM 1980 C C . HIS A 1 252 ? 7.782 9.252 0.767 1.00 59.53 252 HIS A C 1
ATOM 1982 O O . HIS A 1 252 ? 7.593 9.538 1.954 1.00 59.53 252 HIS A O 1
ATOM 1988 N N . HIS A 1 253 ? 7.906 7.989 0.368 1.00 61.84 253 HIS A N 1
ATOM 1989 C CA . HIS A 1 253 ? 7.917 6.903 1.341 1.00 61.84 253 HIS A CA 1
ATOM 1990 C C . HIS A 1 253 ? 9.169 6.976 2.222 1.00 61.84 253 HIS A C 1
ATOM 1992 O O . HIS A 1 253 ? 10.289 7.261 1.784 1.00 61.84 253 HIS A O 1
ATOM 1998 N N . LYS A 1 254 ? 8.964 6.775 3.519 1.00 57.00 254 LYS A N 1
ATOM 1999 C CA . LYS A 1 254 ? 10.009 6.814 4.538 1.00 57.00 254 LYS A CA 1
ATOM 2000 C C . LYS A 1 254 ? 9.818 5.606 5.440 1.00 57.00 254 LYS A C 1
ATOM 2002 O O . LYS A 1 254 ? 8.689 5.255 5.767 1.00 57.00 254 LYS A O 1
ATOM 2007 N N . LEU A 1 255 ? 10.929 5.022 5.877 1.00 59.72 255 LEU A N 1
ATOM 2008 C CA . LEU A 1 255 ? 10.924 3.953 6.872 1.00 59.72 255 LEU A CA 1
ATOM 2009 C C . LEU A 1 255 ? 10.261 4.413 8.175 1.00 59.72 255 LEU A C 1
ATOM 2011 O O . LEU A 1 255 ? 10.430 5.569 8.585 1.00 59.72 255 LEU A O 1
ATOM 2015 N N . LEU A 1 256 ? 9.560 3.486 8.834 1.00 59.12 256 LEU A N 1
ATOM 2016 C CA . LEU A 1 256 ? 8.837 3.739 10.078 1.00 59.12 256 LEU A CA 1
ATOM 2017 C C . LEU A 1 256 ? 9.755 4.297 11.169 1.00 59.12 256 LEU A C 1
ATOM 2019 O O . LEU A 1 256 ? 9.371 5.249 11.838 1.00 59.12 256 LEU A O 1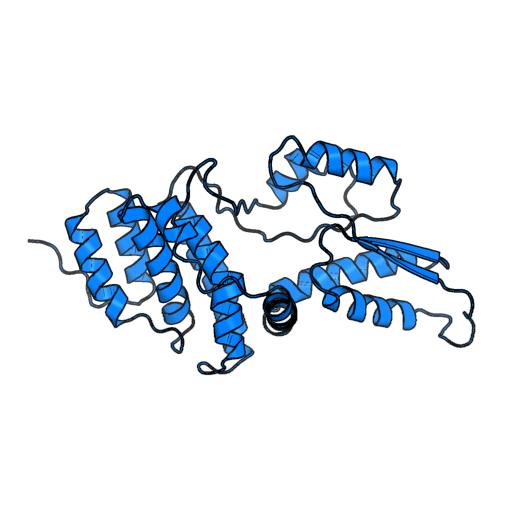
ATOM 2023 N N . GLU A 1 257 ? 10.970 3.770 11.322 1.00 57.06 257 GLU A N 1
ATOM 2024 C CA . GLU A 1 257 ? 11.931 4.240 12.333 1.00 57.06 257 GLU A CA 1
ATOM 2025 C C . GLU A 1 257 ? 12.258 5.731 12.180 1.00 57.06 257 GLU A C 1
ATOM 2027 O O . GLU A 1 257 ? 12.190 6.491 13.147 1.00 57.06 257 GLU A O 1
ATOM 2032 N N . ARG A 1 258 ? 12.535 6.171 10.945 1.00 63.44 258 ARG A N 1
ATOM 2033 C CA . ARG A 1 258 ? 12.816 7.583 10.645 1.00 63.44 258 ARG A CA 1
ATOM 2034 C C . ARG A 1 258 ? 11.580 8.441 10.877 1.00 63.44 258 ARG A C 1
ATOM 2036 O O . ARG A 1 258 ? 11.663 9.498 11.485 1.00 63.44 258 ARG A O 1
ATOM 2043 N N . TRP A 1 259 ? 10.414 7.968 10.437 1.00 65.75 259 TRP A N 1
ATOM 2044 C CA . TRP A 1 259 ? 9.161 8.701 10.620 1.00 65.75 259 TRP A CA 1
ATOM 2045 C C . TRP A 1 259 ? 8.770 8.851 12.092 1.00 65.75 259 TRP A C 1
ATOM 2047 O O . TRP A 1 259 ? 8.278 9.896 12.515 1.00 65.75 259 TRP A O 1
ATOM 2057 N N . SER A 1 260 ? 8.998 7.802 12.875 1.00 64.38 260 SER A N 1
ATOM 2058 C CA . SER A 1 260 ? 8.626 7.760 14.281 1.00 64.38 260 SER A CA 1
ATOM 2059 C C . SER A 1 260 ? 9.515 8.676 15.111 1.00 64.38 260 SER A C 1
ATOM 2061 O O . SER A 1 260 ? 8.998 9.446 15.917 1.00 64.38 260 SER A O 1
ATOM 2063 N N . HIS A 1 261 ? 10.824 8.656 14.853 1.00 66.31 261 HIS A N 1
ATOM 2064 C CA . HIS A 1 261 ? 11.791 9.515 15.528 1.00 66.31 261 HIS A CA 1
ATOM 2065 C C . HIS A 1 261 ? 11.620 10.988 15.179 1.00 66.31 261 HIS A C 1
ATOM 2067 O O . HIS A 1 261 ? 11.601 11.834 16.072 1.00 66.31 261 HIS A O 1
ATOM 2073 N N . ASP A 1 262 ? 11.444 11.285 13.895 1.00 64.12 262 ASP A N 1
ATOM 2074 C CA . ASP A 1 262 ? 11.424 12.667 13.430 1.00 64.12 262 ASP A CA 1
ATOM 2075 C C . ASP A 1 262 ? 10.085 13.365 13.719 1.00 64.12 262 ASP A C 1
ATOM 2077 O O . ASP A 1 262 ? 10.066 14.584 13.876 1.00 64.12 262 ASP A O 1
ATOM 2081 N N . PHE A 1 263 ? 8.970 12.622 13.806 1.00 64.50 263 PHE A N 1
ATOM 2082 C CA . PHE A 1 263 ? 7.630 13.228 13.836 1.00 64.50 263 PHE A CA 1
ATOM 2083 C C . PHE A 1 263 ? 6.698 12.702 14.935 1.00 64.50 263 PHE A C 1
ATOM 2085 O O . PHE A 1 263 ? 5.974 13.491 15.538 1.00 64.50 263 PHE A O 1
ATOM 2092 N N . LEU A 1 264 ? 6.678 11.397 15.227 1.00 69.44 264 LEU A N 1
ATOM 2093 C CA . LEU A 1 264 ? 5.666 10.831 16.133 1.00 69.44 264 LEU A CA 1
ATOM 2094 C C . LEU A 1 264 ? 6.065 10.899 17.602 1.00 69.44 264 LEU A C 1
ATOM 2096 O O . LEU A 1 264 ? 5.311 11.449 18.401 1.00 69.44 264 LEU A O 1
ATOM 2100 N N . TRP A 1 265 ? 7.237 10.377 17.963 1.00 75.06 265 TRP A N 1
ATOM 2101 C CA . TRP A 1 265 ? 7.700 10.310 19.353 1.00 75.06 265 TRP A CA 1
ATOM 2102 C C . TRP A 1 265 ? 7.858 11.668 20.052 1.00 75.06 265 TRP A C 1
ATOM 2104 O O . TRP A 1 265 ? 7.637 11.725 21.262 1.00 75.06 265 TRP A O 1
ATOM 2114 N N . PRO A 1 266 ? 8.130 12.788 19.354 1.00 73.94 266 PRO A N 1
ATOM 2115 C CA . PRO A 1 266 ? 8.075 14.109 19.979 1.00 73.94 266 PRO A CA 1
ATOM 2116 C C . PRO A 1 266 ? 6.670 14.531 20.455 1.00 73.94 266 PRO A C 1
ATOM 2118 O O . PRO A 1 266 ? 6.541 15.439 21.280 1.00 73.94 266 PRO A O 1
ATOM 2121 N N . VAL A 1 267 ? 5.599 13.918 19.931 1.00 69.62 267 VAL A N 1
ATOM 2122 C CA . VAL A 1 267 ? 4.213 14.384 20.124 1.00 69.62 267 VAL A CA 1
ATOM 2123 C C . VAL A 1 267 ? 3.303 13.327 20.761 1.00 69.62 267 VAL A C 1
ATOM 2125 O O . VAL A 1 267 ? 2.437 13.696 21.561 1.00 69.62 267 VAL A O 1
ATOM 2128 N N . LEU A 1 268 ? 3.506 12.048 20.440 1.00 77.69 268 LEU A N 1
ATOM 2129 C CA . LEU A 1 268 ? 2.679 10.896 20.804 1.00 77.69 268 LEU A CA 1
ATOM 2130 C C . LEU A 1 268 ? 3.544 9.759 21.374 1.00 77.69 268 LEU A C 1
ATOM 2132 O O . LEU A 1 268 ? 4.681 9.558 20.954 1.00 77.69 268 LEU A O 1
ATOM 2136 N N . ASN A 1 269 ? 2.979 8.977 22.296 1.00 80.38 269 ASN A N 1
ATOM 2137 C CA . ASN A 1 269 ? 3.649 7.807 22.868 1.00 80.38 269 ASN A CA 1
ATOM 2138 C C . ASN A 1 269 ? 3.255 6.530 22.103 1.00 80.38 269 ASN A C 1
ATOM 2140 O O . ASN A 1 269 ? 2.073 6.374 21.785 1.00 80.38 269 ASN A O 1
ATOM 2144 N N . PRO A 1 270 ? 4.200 5.611 21.826 1.00 80.38 270 PRO A N 1
ATOM 2145 C CA . PRO A 1 270 ? 3.883 4.338 21.194 1.00 80.38 270 PRO A CA 1
ATOM 2146 C C . PRO A 1 270 ? 3.085 3.447 22.152 1.00 80.38 270 PRO A C 1
ATOM 2148 O O . PRO A 1 270 ? 3.300 3.468 23.365 1.00 80.38 270 PRO A O 1
ATOM 2151 N N . ILE A 1 271 ? 2.171 2.657 21.593 1.00 75.19 271 ILE A N 1
ATOM 2152 C CA . ILE A 1 271 ? 1.494 1.575 22.309 1.00 75.19 271 ILE A CA 1
ATOM 2153 C C . ILE A 1 271 ? 2.298 0.311 22.003 1.00 75.19 271 ILE A C 1
ATOM 2155 O O . ILE A 1 271 ? 2.336 -0.110 20.847 1.00 75.19 271 ILE A O 1
ATOM 2159 N N . CYS A 1 272 ? 2.994 -0.215 23.012 1.00 54.69 272 CYS A N 1
ATOM 2160 C CA . CYS A 1 272 ? 3.735 -1.475 22.934 1.00 54.69 272 CYS A CA 1
ATOM 2161 C C . CYS A 1 272 ? 2.842 -2.650 23.333 1.00 54.69 272 CYS A C 1
ATOM 2163 O O . CYS A 1 272 ? 2.096 -2.493 24.328 1.00 54.69 272 CYS A O 1
#

Organism: Capsicum baccatum (NCBI:txid33114)